Protein AF-A0A0N4SY77-F1 (afdb_monomer_lite)

Organism: Brugia pahangi (NCBI:txid6280)

pLDDT: mean 75.47, std 16.48, range [37.06, 97.25]

Structure (mmCIF, N/CA/C/O backbone):
data_AF-A0A0N4SY77-F1
#
_entry.id   AF-A0A0N4SY77-F1
#
loop_
_atom_site.group_PDB
_atom_site.id
_atom_site.type_symbol
_atom_site.label_atom_id
_atom_site.label_alt_id
_atom_site.label_comp_id
_atom_site.label_asym_id
_atom_site.label_entity_id
_atom_site.label_seq_id
_atom_site.pdbx_PDB_ins_code
_atom_site.Cartn_x
_atom_site.Cartn_y
_atom_site.Cartn_z
_atom_site.occupancy
_atom_site.B_iso_or_equiv
_atom_site.auth_seq_id
_atom_site.auth_comp_id
_atom_site.auth_asym_id
_atom_site.auth_atom_id
_atom_site.pdbx_PDB_model_num
ATOM 1 N N . MET A 1 1 ? -16.294 64.899 56.425 1.00 38.78 1 MET A N 1
ATOM 2 C CA . MET A 1 1 ? -17.124 66.004 55.912 1.00 38.78 1 MET A CA 1
ATOM 3 C C . MET A 1 1 ? -17.267 65.808 54.417 1.00 38.78 1 MET A C 1
ATOM 5 O O . MET A 1 1 ? -16.254 65.612 53.763 1.00 38.78 1 MET A O 1
ATOM 9 N N . THR A 1 2 ? -18.525 65.829 53.977 1.00 50.59 2 THR A N 1
ATOM 10 C CA . THR A 1 2 ? -19.059 65.914 52.608 1.00 50.59 2 THR A CA 1
ATOM 11 C C . THR A 1 2 ? -18.808 64.755 51.650 1.00 50.59 2 THR A C 1
ATOM 13 O O . THR A 1 2 ? -17.746 64.602 51.051 1.00 50.59 2 THR A O 1
ATOM 16 N N . ASP A 1 3 ? -19.899 64.016 51.495 1.00 56.22 3 ASP A N 1
ATOM 17 C CA . ASP A 1 3 ? -20.261 63.085 50.443 1.00 56.22 3 ASP A CA 1
ATOM 18 C C . ASP A 1 3 ? -20.271 63.762 49.062 1.00 56.22 3 ASP A C 1
ATOM 20 O O . ASP A 1 3 ? -20.522 64.963 4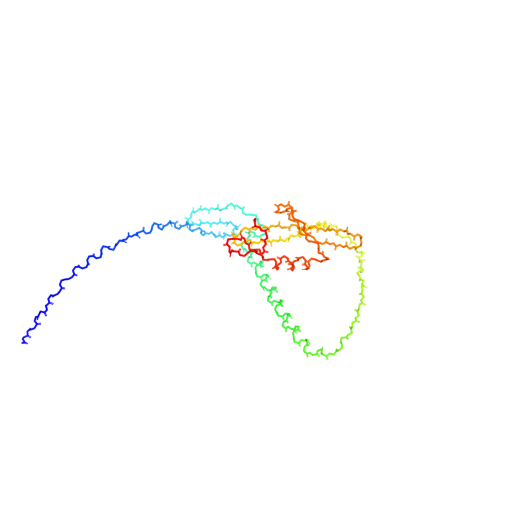8.928 1.00 56.22 3 ASP A O 1
ATOM 24 N N . SER A 1 4 ? -20.041 62.984 48.008 1.00 64.88 4 SER A N 1
ATOM 25 C CA . SER A 1 4 ? -20.414 63.366 46.645 1.00 64.88 4 SER A CA 1
ATOM 26 C C . SER A 1 4 ? -20.999 62.160 45.929 1.00 64.88 4 SER A C 1
ATOM 28 O O . SER A 1 4 ? -20.318 61.197 45.589 1.00 64.88 4 SER A O 1
ATOM 30 N N . SER A 1 5 ? -22.316 62.251 45.800 1.00 55.72 5 SER A N 1
ATOM 31 C CA . SER A 1 5 ? -23.241 61.352 45.132 1.00 55.72 5 SER A CA 1
ATOM 32 C C . SER A 1 5 ? -23.164 61.428 43.604 1.00 55.72 5 SER A C 1
ATOM 34 O O . SER A 1 5 ? -22.740 62.436 43.043 1.00 55.72 5 SER A O 1
ATOM 36 N N . SER A 1 6 ? -23.825 60.440 42.984 1.00 54.62 6 SER A N 1
ATOM 37 C CA . SER A 1 6 ? -24.421 60.450 41.633 1.00 54.62 6 SER A CA 1
ATOM 38 C C . SER A 1 6 ? -23.481 60.017 40.493 1.00 54.62 6 SER A C 1
ATOM 40 O O . SER A 1 6 ? -22.318 60.383 40.479 1.00 54.62 6 SER A O 1
ATOM 42 N N . SER A 1 7 ? -23.892 59.236 39.490 1.00 56.16 7 SER A N 1
ATOM 43 C CA . SER A 1 7 ? -25.245 58.939 39.022 1.00 56.16 7 SER A CA 1
ATOM 44 C C . SER A 1 7 ? -25.345 57.559 38.367 1.00 56.16 7 SER A C 1
ATOM 46 O O . SER A 1 7 ? -24.369 56.999 37.874 1.00 56.16 7 SER A O 1
ATOM 48 N N . ALA A 1 8 ? -26.581 57.072 38.323 1.00 56.81 8 ALA A N 1
ATOM 49 C CA . ALA A 1 8 ? -27.056 55.897 37.616 1.00 56.81 8 ALA A CA 1
ATOM 50 C C . ALA A 1 8 ? -26.661 55.849 36.132 1.00 56.81 8 ALA A C 1
ATOM 52 O O . ALA A 1 8 ? -26.755 56.854 35.427 1.00 56.81 8 ALA A O 1
ATOM 53 N N . VAL A 1 9 ? -26.365 54.641 35.652 1.00 59.16 9 VAL A N 1
ATOM 54 C CA . VAL A 1 9 ? -26.796 54.198 34.323 1.00 59.16 9 VAL A CA 1
ATOM 55 C C . VAL A 1 9 ? -27.166 52.726 34.423 1.00 59.16 9 VAL A C 1
ATOM 57 O O . VAL A 1 9 ? -26.319 51.848 34.562 1.00 59.16 9 VAL A O 1
ATOM 60 N N . ASP A 1 10 ? -28.471 52.516 34.426 1.00 53.56 10 ASP A N 1
ATOM 61 C CA . ASP A 1 10 ? -29.147 51.240 34.303 1.00 53.56 10 ASP A CA 1
ATOM 62 C C . ASP A 1 10 ? -28.992 50.770 32.848 1.00 53.56 10 ASP A C 1
ATOM 64 O O . ASP A 1 10 ? -29.430 51.451 31.916 1.00 53.56 10 ASP A O 1
ATOM 68 N N . LYS A 1 11 ? -28.294 49.654 32.640 1.00 60.06 11 LYS A N 1
ATOM 69 C CA . LYS A 1 11 ? -28.276 48.921 31.372 1.00 60.06 11 LYS A CA 1
ATOM 70 C C . LYS A 1 11 ? -28.412 47.441 31.691 1.00 60.06 11 LYS A C 1
ATOM 72 O O . LYS A 1 11 ? -27.430 46.746 31.939 1.00 60.06 11 LYS A O 1
ATOM 77 N N . LEU A 1 12 ? -29.665 46.995 31.717 1.00 54.62 12 LEU A N 1
ATOM 78 C CA . LEU A 1 12 ? -30.020 45.603 31.490 1.00 54.62 12 LEU A CA 1
ATOM 79 C C . LEU A 1 12 ? -29.601 45.238 30.060 1.00 54.62 12 LEU A C 1
ATOM 81 O O . LEU A 1 12 ? -30.350 45.480 29.117 1.00 54.62 12 LEU A O 1
ATOM 85 N N . ASP A 1 13 ? -28.432 44.628 29.913 1.00 47.31 13 ASP A N 1
ATOM 86 C CA . ASP A 1 13 ? -28.146 43.780 28.761 1.00 47.31 13 ASP A CA 1
ATOM 87 C C . ASP A 1 13 ? -28.512 42.350 29.181 1.00 47.31 13 ASP A C 1
ATOM 89 O O . ASP A 1 13 ? -27.787 41.661 29.900 1.00 47.31 13 ASP A O 1
ATOM 93 N N . THR A 1 14 ? -29.735 41.953 28.824 1.00 57.25 14 THR A N 1
ATOM 94 C CA . THR A 1 14 ? -30.182 40.559 28.900 1.00 57.25 14 THR A CA 1
ATOM 95 C C . THR A 1 14 ? -29.589 39.844 27.697 1.00 57.25 14 THR A C 1
ATOM 97 O O . THR A 1 14 ? -30.229 39.725 26.655 1.00 57.25 14 THR A O 1
ATOM 100 N N . ASP A 1 15 ? -28.345 39.396 27.831 1.00 50.19 15 ASP A N 1
ATOM 101 C CA . ASP A 1 15 ? -27.801 38.392 26.929 1.00 50.19 15 ASP A CA 1
ATOM 102 C C . ASP A 1 15 ? -28.462 37.058 27.292 1.00 50.19 15 ASP A C 1
ATOM 104 O O . ASP A 1 15 ? -27.999 36.317 28.164 1.00 50.19 15 ASP A O 1
ATOM 108 N N . GLU A 1 16 ? -29.586 36.758 26.631 1.00 54.91 16 GLU A N 1
ATOM 109 C CA . GLU A 1 16 ? -30.071 35.389 26.473 1.00 54.91 16 GLU A CA 1
ATOM 110 C C . GLU A 1 16 ? -28.998 34.616 25.703 1.00 54.91 16 GLU A C 1
ATOM 112 O O . GLU A 1 16 ? -28.996 34.509 24.476 1.00 54.91 16 GLU A O 1
ATOM 117 N N . ASN A 1 17 ? -28.015 34.135 26.460 1.00 55.97 17 ASN A N 1
ATOM 118 C CA . ASN A 1 17 ? -26.956 33.278 25.984 1.00 55.97 17 ASN A CA 1
ATOM 119 C C . ASN A 1 17 ? -27.607 31.955 25.590 1.00 55.97 17 ASN A C 1
ATOM 121 O O . ASN A 1 17 ? -27.841 31.077 26.420 1.00 55.97 17 ASN A O 1
ATOM 125 N N . ASN A 1 18 ? -27.964 31.886 24.311 1.00 53.56 18 ASN A N 1
ATOM 126 C CA . ASN A 1 18 ? -28.464 30.729 23.604 1.00 53.56 18 ASN A CA 1
ATOM 127 C C . ASN A 1 18 ? -27.428 29.607 23.741 1.00 53.56 18 ASN A C 1
ATOM 129 O O . ASN A 1 18 ? -26.518 29.460 22.920 1.00 53.56 18 ASN A O 1
ATOM 133 N N . SER A 1 19 ? -27.542 28.847 24.829 1.00 57.41 19 SER A N 1
ATOM 134 C CA . SER A 1 19 ? -26.846 27.595 25.057 1.00 57.41 19 SER A CA 1
ATOM 135 C C . SER A 1 19 ? -27.394 26.589 24.054 1.00 57.41 19 SER A C 1
ATOM 137 O O . SER A 1 19 ? -28.199 25.722 24.387 1.00 57.41 19 SER A O 1
ATOM 139 N N . ASN A 1 20 ? -26.947 26.725 22.805 1.00 58.16 20 ASN A N 1
ATOM 140 C CA . ASN A 1 20 ? -26.839 25.618 21.879 1.00 58.16 20 ASN A CA 1
ATOM 141 C C . ASN A 1 20 ? -25.885 24.621 22.543 1.00 58.16 20 ASN A C 1
ATOM 143 O O . ASN A 1 20 ? -24.678 24.628 22.283 1.00 58.16 20 ASN A O 1
ATOM 147 N N . GLU A 1 21 ? -26.430 23.807 23.453 1.00 60.53 21 GLU A N 1
ATOM 148 C CA . GLU A 1 21 ? -25.888 22.505 23.797 1.00 60.53 21 GLU A CA 1
ATOM 149 C C . GLU A 1 21 ? -25.724 21.785 22.468 1.00 60.53 21 GLU A C 1
ATOM 151 O O . GLU A 1 21 ? -26.653 21.217 21.901 1.00 60.53 21 GLU A O 1
ATOM 156 N N . SER A 1 22 ? -24.526 21.926 21.908 1.00 58.97 22 SER A N 1
ATOM 157 C CA . SER A 1 22 ? -24.081 21.102 20.810 1.00 58.97 22 SER A CA 1
ATOM 158 C C . SER A 1 22 ? -24.303 19.689 21.304 1.00 58.97 22 SER A C 1
ATOM 160 O O . SER A 1 22 ? -23.692 19.310 22.305 1.00 58.97 22 SER A O 1
ATOM 162 N N . GLU A 1 23 ? -25.225 18.969 20.663 1.00 63.34 23 GLU A N 1
ATOM 163 C CA . GLU A 1 23 ? -25.457 17.541 20.838 1.00 63.34 23 GLU A CA 1
ATOM 164 C C . GLU A 1 23 ? -24.137 16.828 20.532 1.00 63.34 23 GLU A C 1
ATOM 166 O O . GLU A 1 23 ? -23.877 16.328 19.436 1.00 63.34 23 GLU A O 1
ATOM 171 N N . SER A 1 24 ? -23.227 16.884 21.500 1.00 67.19 24 SER A N 1
ATOM 172 C CA . SER A 1 24 ? -21.921 16.279 21.448 1.00 67.19 24 SER A CA 1
ATOM 173 C C . SER A 1 24 ? -22.213 14.803 21.495 1.00 67.19 24 SER A C 1
ATOM 175 O O . SER A 1 24 ? -22.494 14.250 22.559 1.00 67.19 24 SER A O 1
ATOM 177 N N . SER A 1 25 ? -22.204 14.189 20.313 1.00 75.56 25 SER A N 1
ATOM 178 C CA . SER A 1 25 ? -22.345 12.750 20.163 1.00 75.56 25 SER A CA 1
ATOM 179 C C . SER A 1 25 ? -21.458 12.088 21.217 1.00 75.56 25 SER A C 1
ATOM 181 O O . SER A 1 25 ? -20.272 12.432 21.295 1.00 75.56 25 SER A O 1
ATOM 183 N N . PRO A 1 26 ? -22.019 11.225 22.082 1.00 81.19 26 PRO A N 1
ATOM 184 C CA . PRO A 1 26 ? -21.266 10.661 23.184 1.00 81.19 26 PRO A CA 1
ATOM 185 C C . PRO A 1 26 ? -20.039 9.965 22.607 1.00 81.19 26 PRO A C 1
ATOM 187 O O . PRO A 1 26 ? -20.156 9.104 21.731 1.00 81.19 26 PRO A O 1
ATOM 190 N N . SER A 1 27 ? -18.856 10.382 23.063 1.00 73.75 27 SER A N 1
ATOM 191 C CA . SER A 1 27 ? -17.603 9.755 22.660 1.00 73.75 27 SER A CA 1
ATOM 192 C C . SER A 1 27 ? -17.723 8.247 22.871 1.00 73.75 27 SER A C 1
ATOM 194 O O . SER A 1 27 ? -18.237 7.823 23.914 1.00 73.75 27 SER A O 1
ATOM 196 N N . PRO A 1 28 ? -17.271 7.424 21.909 1.00 79.50 28 PRO A N 1
ATOM 197 C CA . PRO A 1 28 ? -17.358 5.985 22.058 1.00 79.50 28 PRO A CA 1
ATOM 198 C C . PRO A 1 28 ? -16.653 5.568 23.356 1.00 79.50 28 PRO A C 1
ATOM 200 O O . PRO A 1 28 ? -15.622 6.152 23.713 1.00 79.50 28 PRO A O 1
ATOM 203 N N . PRO A 1 29 ? -17.195 4.576 24.079 1.00 76.62 29 PRO A N 1
ATOM 204 C CA . PRO A 1 29 ? -16.604 4.121 25.325 1.00 76.62 29 PRO A CA 1
ATOM 205 C C . PRO A 1 29 ? -15.143 3.714 25.106 1.00 76.62 29 PRO A C 1
ATOM 207 O O . PRO A 1 29 ? -14.808 2.954 24.196 1.00 76.62 29 PRO A O 1
ATOM 210 N N . SER A 1 30 ? -14.263 4.251 25.949 1.00 78.38 30 SER A N 1
ATOM 211 C CA . SER A 1 30 ? -12.844 3.913 25.926 1.00 78.38 30 SER A CA 1
ATOM 212 C C . SER A 1 30 ? -12.632 2.602 26.675 1.00 78.38 30 SER A C 1
ATOM 214 O O . SER A 1 30 ? -12.827 2.527 27.889 1.00 78.38 30 SER A O 1
ATOM 216 N N . TYR A 1 31 ? -12.234 1.556 25.953 1.00 82.88 31 TYR A N 1
ATOM 217 C CA . TYR A 1 31 ? -11.905 0.263 26.543 1.00 82.88 31 TYR A CA 1
ATOM 218 C C . TYR A 1 31 ? -10.389 0.092 26.615 1.00 82.88 31 TYR A C 1
ATOM 220 O O . TYR A 1 31 ? -9.728 -0.154 25.606 1.00 82.88 31 TYR A O 1
ATOM 228 N N . ALA A 1 32 ? -9.834 0.189 27.822 1.00 88.38 32 ALA A N 1
ATOM 229 C CA . ALA A 1 32 ? -8.460 -0.219 28.089 1.00 88.38 32 ALA A CA 1
ATOM 230 C C . ALA A 1 32 ? -8.415 -1.721 28.404 1.00 88.38 32 ALA A C 1
ATOM 232 O O . ALA A 1 32 ? -9.238 -2.232 29.165 1.00 88.38 32 ALA A O 1
ATOM 233 N N . VAL A 1 33 ? -7.452 -2.429 27.817 1.00 90.62 33 VAL A N 1
ATOM 234 C CA . VAL A 1 33 ? -7.268 -3.873 28.001 1.00 90.62 33 VAL A CA 1
ATOM 235 C C . VAL A 1 33 ? -5.807 -4.143 28.338 1.00 90.62 33 VAL A C 1
ATOM 237 O O . VAL A 1 33 ? -4.909 -3.545 27.741 1.00 90.62 33 VAL A O 1
ATOM 240 N N . PHE A 1 34 ? -5.567 -5.042 29.288 1.00 91.56 34 PHE A N 1
ATOM 241 C CA . PHE A 1 34 ? -4.236 -5.387 29.786 1.00 91.56 34 PHE A CA 1
ATOM 242 C C . PHE A 1 34 ? -3.978 -6.882 29.628 1.00 91.56 34 PHE A C 1
ATOM 244 O O . PHE A 1 34 ? -4.917 -7.668 29.590 1.00 91.56 34 PHE A O 1
ATOM 251 N N . GLU A 1 35 ? -2.711 -7.275 29.517 1.00 90.62 35 GLU A N 1
ATOM 252 C CA . GLU A 1 35 ? -2.325 -8.688 29.494 1.00 90.62 35 GLU A CA 1
ATOM 253 C C . GLU A 1 35 ? -2.004 -9.148 30.919 1.00 90.62 35 GLU A C 1
ATOM 255 O O . GLU A 1 35 ? -1.197 -8.506 31.594 1.00 90.62 35 GLU A O 1
ATOM 260 N N . ASP A 1 36 ? -2.659 -10.215 31.376 1.00 91.19 36 ASP A N 1
ATOM 261 C CA . ASP A 1 36 ? -2.387 -10.845 32.672 1.00 91.19 36 ASP A CA 1
ATOM 262 C C . ASP A 1 36 ? -1.118 -11.728 32.631 1.00 91.19 36 ASP A C 1
ATOM 264 O O . ASP A 1 36 ? -0.462 -11.877 31.596 1.00 91.19 36 ASP A O 1
ATOM 268 N N . GLU A 1 37 ? -0.762 -12.345 33.763 1.00 89.25 37 GLU A N 1
ATOM 269 C CA . GLU A 1 37 ? 0.403 -13.244 33.869 1.00 89.25 37 GLU A CA 1
ATOM 270 C C . GLU A 1 37 ? 0.291 -14.502 32.989 1.00 89.25 37 GLU A C 1
ATOM 272 O O . GLU A 1 37 ? 1.293 -15.155 32.687 1.00 89.25 37 GLU A O 1
ATOM 277 N N . HIS A 1 38 ? -0.921 -14.840 32.551 1.00 86.50 38 HIS A N 1
ATOM 278 C CA . HIS A 1 38 ? -1.222 -15.996 31.715 1.00 86.50 38 HIS A CA 1
ATOM 279 C C . HIS A 1 38 ? -1.283 -15.653 30.215 1.00 86.50 38 HIS A C 1
ATOM 281 O O . HIS A 1 38 ? -1.417 -16.560 29.388 1.00 86.50 38 HIS A O 1
ATOM 287 N N . GLY A 1 39 ? -1.146 -14.374 29.844 1.00 85.31 39 GLY A N 1
ATOM 288 C CA . GLY A 1 39 ? -1.203 -13.894 28.461 1.00 85.31 39 GLY A CA 1
ATOM 289 C C . GLY A 1 39 ? -2.610 -13.525 27.963 1.00 85.31 39 GLY A C 1
ATOM 290 O O . GLY A 1 39 ? -2.786 -13.202 26.777 1.00 85.31 39 GLY A O 1
ATOM 291 N N . ASN A 1 40 ? -3.619 -13.556 28.835 1.00 88.75 40 ASN A N 1
ATOM 292 C CA . ASN A 1 40 ? -4.998 -13.212 28.501 1.00 88.75 40 ASN A CA 1
ATOM 293 C C . ASN A 1 40 ? -5.197 -11.701 28.504 1.00 88.75 40 ASN A C 1
ATOM 295 O O . ASN A 1 40 ? -4.625 -10.985 29.318 1.00 88.75 40 ASN A O 1
ATOM 299 N N . LEU A 1 41 ? -6.052 -11.223 27.603 1.00 90.38 41 LEU A N 1
ATOM 300 C CA . LEU A 1 41 ? -6.463 -9.826 27.564 1.00 90.38 41 LEU A CA 1
ATOM 301 C C . LEU A 1 41 ? -7.654 -9.617 28.497 1.00 90.38 41 LEU A C 1
ATOM 303 O O . LEU A 1 41 ? -8.745 -10.122 28.239 1.00 90.38 41 LEU A O 1
ATOM 307 N N . VAL A 1 42 ? -7.446 -8.862 29.568 1.00 94.00 42 VAL A N 1
ATOM 308 C CA . VAL A 1 42 ? -8.443 -8.610 30.607 1.00 94.00 42 VAL A CA 1
ATOM 309 C C . VAL A 1 42 ? -8.772 -7.124 30.695 1.00 94.00 42 VAL A C 1
ATOM 311 O O . VAL A 1 42 ? -7.898 -6.263 30.572 1.00 94.00 42 VAL A O 1
ATOM 314 N N . ASN A 1 43 ? -10.049 -6.817 30.917 1.00 92.75 43 ASN A N 1
ATOM 315 C CA . ASN A 1 43 ? -10.501 -5.497 31.342 1.00 92.75 43 ASN A CA 1
ATOM 316 C C . ASN A 1 43 ? -11.089 -5.615 32.761 1.00 92.75 43 ASN A C 1
ATOM 318 O O . ASN A 1 43 ? -12.249 -6.018 32.895 1.00 92.75 43 ASN A O 1
ATOM 322 N N . PRO A 1 44 ? -10.320 -5.266 33.814 1.00 91.88 44 PRO A N 1
ATOM 323 C CA . PRO A 1 44 ? -10.766 -5.396 35.202 1.00 91.88 44 PRO A CA 1
ATOM 324 C C . PRO A 1 44 ? -12.017 -4.573 35.524 1.00 91.88 44 PRO A C 1
ATOM 326 O O . PRO A 1 44 ? -12.830 -5.001 36.334 1.00 91.88 44 PRO A O 1
ATOM 329 N N . ALA A 1 45 ? -12.202 -3.423 34.866 1.00 91.31 45 ALA A N 1
ATOM 330 C CA . ALA A 1 45 ? -13.337 -2.537 35.119 1.00 91.31 45 ALA A CA 1
ATOM 331 C C . ALA A 1 45 ? -14.672 -3.145 34.664 1.00 91.31 45 ALA A C 1
ATOM 333 O O . ALA A 1 45 ? -15.715 -2.836 35.228 1.00 91.31 45 ALA A O 1
ATOM 334 N N . LEU A 1 46 ? -14.633 -4.013 33.650 1.00 90.06 46 LEU A N 1
ATOM 335 C CA . LEU A 1 46 ? -15.816 -4.677 33.101 1.00 90.06 46 LEU A CA 1
ATOM 336 C C . LEU A 1 46 ? -15.899 -6.154 33.489 1.00 90.06 46 LEU A C 1
ATOM 338 O O . LEU A 1 46 ? -16.860 -6.821 33.120 1.00 90.06 46 LEU A O 1
ATOM 342 N N . ASN A 1 47 ? -14.890 -6.673 34.197 1.00 91.31 47 ASN A N 1
ATOM 343 C CA . ASN A 1 47 ? -14.724 -8.098 34.476 1.00 91.31 47 ASN A CA 1
ATOM 344 C C . ASN A 1 47 ? -14.835 -8.968 33.202 1.00 91.31 47 ASN A C 1
ATOM 346 O O . ASN A 1 47 ? -15.393 -10.064 33.214 1.00 91.31 47 ASN A O 1
ATOM 350 N N . VAL A 1 48 ? -14.330 -8.446 32.077 1.00 92.56 48 VAL A N 1
ATOM 351 C CA . VAL A 1 48 ? -14.358 -9.121 30.773 1.00 92.56 48 VAL A CA 1
ATOM 352 C C . VAL A 1 48 ? -12.984 -9.701 30.475 1.00 92.56 48 VAL A C 1
ATOM 354 O O . VAL A 1 48 ? -11.969 -8.999 30.533 1.00 92.56 48 VAL A O 1
ATOM 357 N N . ILE A 1 49 ? -12.976 -10.975 30.092 1.00 91.50 49 ILE A N 1
ATOM 358 C CA . ILE A 1 49 ? -11.809 -11.682 29.574 1.00 91.50 49 ILE A CA 1
ATOM 359 C C . ILE A 1 49 ? -12.032 -11.883 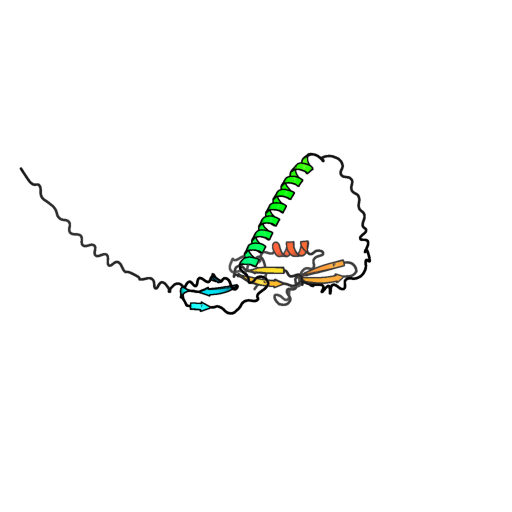28.078 1.00 91.50 49 ILE A C 1
ATOM 361 O O . ILE A 1 49 ? -13.009 -12.501 27.657 1.00 91.50 49 ILE A O 1
ATOM 365 N N . TRP A 1 50 ? -11.137 -11.335 27.267 1.00 87.50 50 TRP A N 1
ATOM 366 C CA . TRP A 1 50 ? -11.167 -11.525 25.823 1.00 87.50 50 TRP A CA 1
ATOM 367 C C . TRP A 1 50 ? -10.724 -12.948 25.460 1.00 87.50 50 TRP A C 1
ATOM 369 O O . TRP A 1 50 ? -9.937 -13.554 26.193 1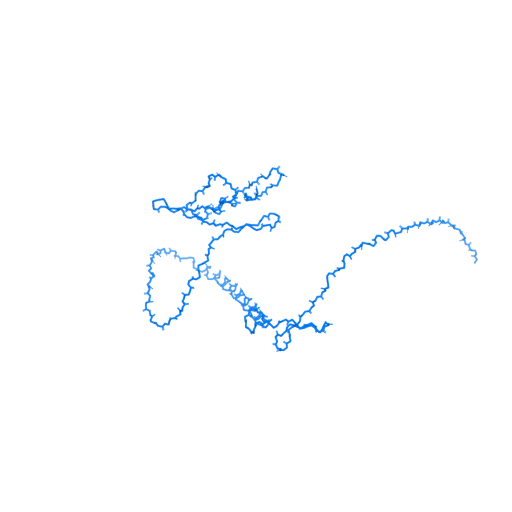.00 87.50 50 TRP A O 1
ATOM 379 N N . PRO A 1 51 ? -11.205 -13.495 24.328 1.00 86.56 51 PRO A N 1
ATOM 380 C CA . PRO A 1 51 ? -10.913 -14.863 23.924 1.00 86.56 51 PRO A CA 1
ATOM 381 C C . PRO A 1 51 ? -9.413 -15.164 23.883 1.00 86.56 51 PRO A C 1
ATOM 383 O O . PRO A 1 51 ? -8.584 -14.307 23.558 1.00 86.56 51 PRO A O 1
ATOM 386 N N . MET A 1 52 ? -9.079 -16.419 24.195 1.00 79.81 52 MET A N 1
ATOM 387 C CA . MET A 1 52 ? -7.700 -16.897 24.222 1.00 79.81 52 MET A CA 1
ATOM 388 C C . MET A 1 52 ? -7.005 -16.639 22.884 1.00 79.81 52 MET A C 1
ATOM 390 O O . MET A 1 52 ? -7.426 -17.116 21.829 1.00 79.81 52 MET A O 1
ATOM 394 N N . ARG A 1 53 ? -5.888 -15.914 22.950 1.00 81.06 53 ARG A N 1
ATOM 395 C CA . ARG A 1 53 ? -4.998 -15.707 21.808 1.00 81.06 53 ARG A CA 1
ATOM 396 C C . ARG A 1 53 ? -4.099 -16.935 21.612 1.00 81.06 53 ARG A C 1
ATOM 398 O O . ARG A 1 53 ? -3.818 -17.659 22.572 1.00 81.06 53 ARG A O 1
ATOM 405 N N . PRO A 1 54 ? -3.587 -17.169 20.394 1.00 82.12 54 PRO A N 1
ATOM 406 C CA . PRO A 1 54 ? -2.534 -18.154 20.178 1.00 82.12 54 PRO A CA 1
ATOM 407 C C . PRO A 1 54 ? -1.324 -17.882 21.084 1.00 82.12 54 PRO A C 1
ATOM 409 O O . PRO A 1 54 ? -0.852 -16.751 21.175 1.00 82.12 54 PRO A O 1
ATOM 412 N N . ARG A 1 55 ? -0.781 -18.931 21.718 1.00 71.38 55 ARG A N 1
ATOM 413 C CA . ARG A 1 55 ? 0.354 -18.825 22.660 1.00 71.38 55 ARG A CA 1
ATOM 414 C C . ARG A 1 55 ? 1.688 -18.418 22.019 1.00 71.38 55 ARG A C 1
ATOM 416 O O . ARG A 1 55 ? 2.665 -18.221 22.734 1.00 71.38 55 ARG A O 1
ATOM 423 N N . ARG A 1 56 ? 1.771 -18.375 20.689 1.00 72.44 56 ARG A N 1
ATOM 424 C CA . ARG A 1 56 ? 3.001 -18.085 19.938 1.00 72.44 56 ARG A CA 1
ATOM 425 C C . ARG A 1 56 ? 2.722 -17.099 18.809 1.00 72.44 56 ARG A C 1
ATOM 427 O O . ARG A 1 56 ? 1.656 -17.154 18.195 1.00 72.44 56 ARG A O 1
ATOM 434 N N . GLY A 1 57 ? 3.710 -16.262 18.498 1.00 72.62 57 GLY A N 1
ATOM 435 C CA . GLY A 1 57 ? 3.703 -15.367 17.349 1.00 72.62 57 GLY A CA 1
ATOM 436 C C . GLY A 1 57 ? 3.355 -13.928 17.718 1.00 72.62 57 GLY A C 1
ATOM 437 O O . GLY A 1 57 ? 3.481 -13.482 18.854 1.00 72.62 57 GLY A O 1
ATOM 438 N N . ARG A 1 58 ? 2.860 -13.168 16.739 1.00 71.75 58 ARG A N 1
ATOM 439 C CA . ARG A 1 58 ? 2.713 -11.700 16.831 1.00 71.75 58 ARG A CA 1
ATOM 440 C C . ARG A 1 58 ? 1.702 -11.193 17.874 1.00 71.75 58 ARG A C 1
ATOM 442 O O . ARG A 1 58 ? 1.510 -9.987 17.980 1.00 71.75 58 ARG A O 1
ATOM 449 N N . TYR A 1 59 ? 1.038 -12.086 18.604 1.00 74.19 59 TYR A N 1
ATOM 450 C CA . TYR A 1 59 ? -0.107 -11.770 19.456 1.00 74.19 59 TYR A CA 1
ATOM 451 C C . TYR A 1 59 ? 0.225 -11.633 20.948 1.00 74.19 59 TYR A C 1
ATOM 453 O O . TYR A 1 59 ? -0.633 -11.152 21.682 1.00 74.19 59 TYR A O 1
ATOM 461 N N . SER A 1 60 ? 1.432 -11.998 21.403 1.00 80.56 60 SER A N 1
ATOM 462 C CA . SER A 1 60 ? 1.878 -11.703 22.776 1.00 80.56 60 SER A CA 1
ATOM 463 C C . SER A 1 60 ? 2.502 -10.309 22.857 1.00 80.56 60 SER A C 1
ATOM 465 O O . SER A 1 60 ? 3.374 -9.968 22.050 1.00 80.56 60 SER A O 1
ATOM 467 N N . LEU A 1 61 ? 2.127 -9.509 23.865 1.00 81.44 61 LEU A N 1
ATOM 468 C CA . LEU A 1 61 ? 2.737 -8.190 24.075 1.00 81.44 61 LEU A CA 1
ATOM 469 C C . LEU A 1 61 ? 4.238 -8.281 24.362 1.00 81.44 61 LEU A C 1
ATOM 471 O O . LEU A 1 61 ? 4.990 -7.386 23.969 1.00 81.44 61 LEU A O 1
ATOM 475 N N . LYS A 1 62 ? 4.691 -9.348 25.028 1.00 82.94 62 LYS A N 1
ATOM 476 C CA . LYS A 1 62 ? 6.114 -9.564 25.312 1.00 82.94 62 LYS A CA 1
ATOM 477 C C . LYS A 1 62 ? 6.902 -9.778 24.021 1.00 82.94 62 LYS A C 1
ATOM 479 O O . LYS A 1 62 ? 7.892 -9.084 23.795 1.00 82.94 62 LYS A O 1
ATOM 484 N N . GLU A 1 63 ? 6.425 -10.681 23.166 1.00 84.75 63 GLU A N 1
ATOM 485 C CA . GLU A 1 63 ? 7.049 -10.986 21.873 1.00 84.75 63 GLU A CA 1
ATOM 486 C C . GLU A 1 63 ? 7.044 -9.752 20.958 1.00 84.75 63 GLU A C 1
ATOM 488 O O . GLU A 1 63 ? 8.065 -9.415 20.358 1.00 84.75 63 GLU A O 1
ATOM 493 N N . TYR A 1 64 ? 5.941 -8.996 20.940 1.00 84.81 64 TYR A N 1
ATOM 494 C CA . TYR A 1 64 ? 5.849 -7.731 20.211 1.00 84.81 64 TYR A CA 1
ATOM 495 C C . TYR A 1 64 ? 6.868 -6.687 20.696 1.00 84.81 64 TYR A C 1
ATOM 497 O O . TYR A 1 64 ? 7.560 -6.069 19.881 1.00 84.81 64 TYR A O 1
ATOM 505 N N . ARG A 1 65 ? 7.005 -6.490 22.018 1.00 87.19 65 ARG A N 1
ATOM 506 C CA . ARG A 1 65 ? 8.003 -5.568 22.592 1.00 87.19 65 ARG A CA 1
ATOM 507 C C . ARG A 1 65 ? 9.421 -5.985 22.218 1.00 87.19 65 ARG A C 1
ATOM 509 O O . ARG A 1 65 ? 10.213 -5.135 21.812 1.00 87.19 65 ARG A O 1
ATOM 516 N N . GLU A 1 66 ? 9.732 -7.273 22.317 1.00 90.94 66 GLU A N 1
ATOM 517 C CA . GLU A 1 66 ? 11.045 -7.804 21.958 1.00 90.94 66 GLU A CA 1
ATOM 518 C C . GLU A 1 66 ? 11.340 -7.607 20.466 1.00 90.94 66 GLU A C 1
ATOM 520 O O . GLU A 1 66 ? 12.407 -7.115 20.094 1.00 90.94 66 GLU A O 1
ATOM 525 N N . GLN A 1 67 ? 10.376 -7.911 19.599 1.00 87.44 67 GLN A N 1
ATOM 526 C CA . GLN A 1 67 ? 10.507 -7.706 18.163 1.00 87.44 67 GLN A CA 1
ATOM 527 C C . GLN A 1 67 ? 10.732 -6.226 17.824 1.00 87.44 67 GLN A C 1
ATOM 529 O O . GLN A 1 67 ? 11.632 -5.900 17.045 1.00 87.44 67 GLN A O 1
ATOM 534 N N . LYS A 1 68 ? 9.975 -5.318 18.451 1.00 88.81 68 LYS A N 1
ATOM 535 C CA . LYS A 1 68 ? 10.145 -3.870 18.281 1.00 88.81 68 LYS A CA 1
ATOM 536 C C . LYS A 1 68 ? 11.542 -3.411 18.714 1.00 88.81 68 LYS A C 1
ATOM 538 O O . LYS A 1 68 ? 12.181 -2.649 17.989 1.00 88.81 68 LYS A O 1
ATOM 543 N N . GLN A 1 69 ? 12.056 -3.927 19.833 1.00 93.69 69 GLN A N 1
ATOM 544 C CA . GLN A 1 69 ? 13.426 -3.651 20.277 1.00 93.69 69 GLN A CA 1
ATOM 545 C C . GLN A 1 69 ? 14.477 -4.167 19.285 1.00 93.69 69 GLN A C 1
ATOM 547 O O . GLN A 1 69 ? 15.449 -3.466 19.009 1.00 93.69 69 GLN A O 1
ATOM 552 N N . ARG A 1 70 ? 14.295 -5.368 18.719 1.00 90.56 70 ARG A N 1
ATOM 553 C CA . ARG A 1 70 ? 15.213 -5.927 17.708 1.00 90.56 70 ARG A CA 1
ATOM 554 C C . ARG A 1 70 ? 15.284 -5.040 16.465 1.00 90.56 70 ARG A C 1
ATOM 556 O O . ARG A 1 70 ? 16.382 -4.740 16.000 1.00 90.56 70 ARG A O 1
ATOM 563 N N . PHE A 1 71 ? 14.140 -4.572 15.965 1.00 87.88 71 PHE A N 1
ATOM 564 C CA . PHE A 1 71 ? 14.103 -3.653 14.824 1.00 87.88 71 PHE A CA 1
ATOM 565 C C . PHE A 1 71 ? 14.789 -2.320 15.124 1.00 87.88 71 PHE A C 1
ATOM 567 O O . PHE A 1 71 ? 15.554 -1.828 14.292 1.00 87.88 71 PHE A O 1
ATOM 574 N N . GLN A 1 72 ? 14.576 -1.765 16.318 1.00 90.81 72 GLN A N 1
ATOM 575 C CA . GLN A 1 72 ? 15.230 -0.528 16.733 1.00 90.81 72 GLN A CA 1
ATOM 576 C C . GLN A 1 72 ? 16.757 -0.689 16.778 1.00 90.81 72 GLN A C 1
ATOM 578 O O . GLN A 1 72 ? 17.464 0.062 16.105 1.00 90.81 72 GLN A O 1
ATOM 583 N N . LYS A 1 73 ? 17.259 -1.734 17.450 1.00 92.50 73 LYS A N 1
ATOM 584 C CA . LYS A 1 73 ? 18.698 -2.049 17.516 1.00 92.50 73 LYS A CA 1
ATOM 585 C C . LYS A 1 73 ? 19.317 -2.229 16.130 1.00 92.50 73 LYS A C 1
ATOM 587 O O . LYS A 1 73 ? 20.373 -1.672 15.844 1.00 92.50 73 LYS A O 1
ATOM 592 N N . HIS A 1 74 ? 18.644 -2.965 15.247 1.00 89.81 74 HIS A N 1
ATOM 593 C CA . HIS A 1 74 ? 19.126 -3.184 13.885 1.00 89.81 74 HIS A CA 1
ATOM 594 C C . HIS A 1 74 ? 19.196 -1.874 13.085 1.00 89.81 74 HIS A C 1
ATOM 596 O O . HIS A 1 74 ? 20.175 -1.623 12.381 1.00 89.81 74 HIS A O 1
ATOM 602 N N . SER A 1 75 ? 18.194 -1.000 13.226 1.00 88.06 75 SER A N 1
ATOM 603 C CA . SER A 1 75 ? 18.198 0.311 12.569 1.00 88.06 75 SER A CA 1
ATOM 604 C C . SER A 1 75 ? 19.342 1.208 13.062 1.00 88.06 75 SER A C 1
ATOM 606 O O . SER A 1 75 ? 20.008 1.860 12.256 1.00 88.06 75 SER A O 1
ATOM 608 N N . GLU A 1 76 ? 19.633 1.198 14.365 1.00 89.31 76 GLU A N 1
ATOM 609 C CA . GLU A 1 76 ? 20.738 1.953 14.963 1.00 89.31 76 GLU A CA 1
ATOM 610 C C . GLU A 1 76 ? 22.094 1.434 14.479 1.00 89.31 76 GLU A C 1
ATOM 612 O O . GLU A 1 76 ? 22.942 2.225 14.057 1.00 89.31 76 GLU A O 1
ATOM 617 N N . GLN A 1 77 ? 22.269 0.111 14.435 1.00 88.00 77 GLN A N 1
ATOM 618 C CA . GLN A 1 77 ? 23.478 -0.522 13.912 1.00 88.00 77 GLN A CA 1
ATOM 619 C C . GLN A 1 77 ? 23.721 -0.155 12.439 1.00 88.00 77 GLN A C 1
ATOM 621 O O . GLN A 1 77 ? 24.835 0.216 12.065 1.00 88.00 77 GLN A O 1
ATOM 626 N N . GLN A 1 78 ? 22.680 -0.156 11.598 1.00 82.94 78 GLN A N 1
ATOM 627 C CA . GLN A 1 78 ? 22.807 0.286 10.205 1.00 82.94 78 GLN A CA 1
ATOM 628 C C . GLN A 1 78 ? 23.241 1.755 10.084 1.00 82.94 78 GLN A C 1
ATOM 630 O O . GLN A 1 78 ? 24.034 2.093 9.200 1.00 82.94 78 GLN A O 1
ATOM 635 N N . ARG A 1 79 ? 22.754 2.643 10.963 1.00 83.00 79 ARG A N 1
ATOM 636 C CA . ARG A 1 79 ? 23.176 4.057 10.978 1.00 83.00 79 ARG A CA 1
ATOM 637 C C . ARG A 1 79 ? 24.644 4.204 11.377 1.00 83.00 79 ARG A C 1
ATOM 639 O O . ARG A 1 79 ? 25.343 5.030 10.789 1.00 83.00 79 ARG A O 1
ATOM 646 N N . GLN A 1 80 ? 25.123 3.401 12.326 1.00 81.19 80 GLN A N 1
ATOM 647 C CA . GLN A 1 80 ? 26.532 3.393 12.728 1.00 81.19 80 GLN A CA 1
ATOM 648 C C . GLN A 1 80 ? 27.442 2.895 11.596 1.00 81.19 80 GLN A C 1
ATOM 650 O O . GLN A 1 80 ? 28.427 3.564 11.276 1.00 81.19 80 GLN A O 1
ATOM 655 N N . ASN A 1 81 ? 27.065 1.808 10.916 1.00 77.75 81 ASN A N 1
ATOM 656 C CA . ASN A 1 81 ? 27.838 1.254 9.799 1.00 77.75 81 ASN A CA 1
ATOM 657 C C . ASN A 1 81 ? 27.981 2.257 8.639 1.00 77.75 81 ASN A C 1
ATOM 659 O O . ASN A 1 81 ? 29.082 2.462 8.134 1.00 77.75 81 ASN A O 1
ATOM 663 N N . LYS A 1 82 ? 26.905 2.975 8.278 1.00 75.06 82 LYS A N 1
ATOM 664 C CA . LYS A 1 82 ? 26.959 4.043 7.257 1.00 75.06 82 LYS A CA 1
ATOM 665 C C . LYS A 1 82 ? 27.901 5.189 7.640 1.00 75.06 82 LYS A C 1
ATOM 667 O O . LYS A 1 82 ? 28.549 5.776 6.776 1.00 75.06 82 LYS A O 1
ATOM 672 N N . LYS A 1 83 ? 27.981 5.525 8.931 1.00 70.31 83 LYS A N 1
ATOM 673 C CA . LYS A 1 83 ? 28.871 6.585 9.430 1.00 70.31 83 LYS A CA 1
ATOM 674 C C . LYS A 1 83 ? 30.343 6.170 9.368 1.00 70.31 83 LYS A C 1
ATOM 676 O O . LYS A 1 83 ? 31.198 7.027 9.150 1.00 70.31 83 LYS A O 1
ATOM 681 N N . TYR A 1 84 ? 30.632 4.883 9.557 1.00 58.62 84 TYR A N 1
ATOM 682 C CA . TYR A 1 84 ? 31.985 4.343 9.436 1.00 58.62 84 TYR A CA 1
ATOM 683 C C . TYR A 1 84 ? 32.457 4.319 7.974 1.00 58.62 84 TYR A C 1
ATOM 685 O O . TYR A 1 84 ? 33.555 4.784 7.678 1.00 58.62 84 TYR A O 1
ATOM 693 N N . ASP A 1 85 ? 31.586 3.909 7.050 1.00 59.59 85 ASP A N 1
ATOM 694 C CA . ASP A 1 85 ? 31.894 3.835 5.614 1.00 59.59 85 ASP A CA 1
ATOM 695 C C . ASP A 1 85 ? 32.172 5.222 4.983 1.00 59.59 85 ASP A C 1
ATOM 697 O O . ASP A 1 85 ? 33.025 5.404 4.114 1.00 59.59 85 ASP A O 1
ATOM 701 N N . PHE A 1 86 ? 31.537 6.277 5.504 1.00 57.84 86 PHE A N 1
ATOM 702 C CA . PHE A 1 86 ? 31.831 7.651 5.078 1.00 57.84 86 PHE A CA 1
ATOM 703 C C . PHE A 1 86 ? 33.218 8.158 5.514 1.00 57.84 86 PHE A C 1
ATOM 705 O O . PHE A 1 86 ? 33.735 9.110 4.922 1.00 57.84 86 PHE A O 1
ATOM 712 N N . LYS A 1 87 ? 33.827 7.560 6.549 1.00 58.50 87 LYS A N 1
ATOM 713 C CA . LYS A 1 87 ? 35.168 7.937 7.026 1.00 58.50 87 LYS A CA 1
ATOM 714 C C . LYS A 1 87 ? 36.281 7.199 6.281 1.00 58.50 87 LYS A C 1
ATOM 716 O O . LYS A 1 87 ? 37.297 7.826 5.993 1.00 58.50 87 LYS A O 1
ATOM 721 N N . SER A 1 88 ? 36.084 5.935 5.907 1.00 54.72 88 SER A N 1
ATOM 722 C CA . SER A 1 88 ? 37.059 5.163 5.117 1.00 54.72 88 SER A CA 1
ATOM 723 C C . SER A 1 88 ? 37.179 5.680 3.677 1.00 54.72 88 SER A C 1
ATOM 725 O O . SER A 1 88 ? 38.279 5.745 3.127 1.00 54.72 88 SER A O 1
ATOM 727 N N . ARG A 1 89 ? 36.079 6.161 3.079 1.00 48.78 89 ARG A N 1
ATOM 728 C CA . ARG A 1 89 ? 36.072 6.661 1.690 1.00 48.78 89 ARG A CA 1
ATOM 729 C C . ARG A 1 89 ? 36.833 7.977 1.467 1.00 48.78 89 ARG A C 1
ATOM 731 O O . ARG A 1 89 ? 37.113 8.328 0.325 1.00 48.78 89 ARG A O 1
ATOM 738 N N . LYS A 1 90 ? 37.202 8.713 2.524 1.00 55.00 90 LYS A N 1
ATOM 739 C CA . LYS A 1 90 ? 38.037 9.926 2.393 1.00 55.00 90 LYS A CA 1
ATOM 740 C C . LYS A 1 90 ? 39.537 9.637 2.248 1.00 55.00 90 LYS A C 1
ATOM 742 O O . LYS A 1 90 ? 40.269 10.567 1.927 1.00 55.00 90 LYS A O 1
ATOM 747 N N . GLN A 1 91 ? 39.993 8.394 2.440 1.00 54.53 91 GLN A N 1
ATOM 748 C CA . GLN A 1 91 ? 41.415 8.035 2.315 1.00 54.53 91 GLN A CA 1
ATOM 749 C C . GLN A 1 91 ? 41.763 7.229 1.054 1.00 54.53 91 GLN A C 1
ATOM 751 O O . GLN A 1 91 ? 42.919 7.234 0.648 1.00 54.53 91 GLN A O 1
ATOM 756 N N . SER A 1 92 ? 40.800 6.614 0.366 1.00 49.78 92 SER A N 1
ATOM 757 C CA . SER A 1 92 ? 41.049 5.854 -0.870 1.00 49.78 92 SER A CA 1
ATOM 758 C C . SER A 1 92 ? 40.668 6.644 -2.125 1.00 49.78 92 SER A C 1
ATOM 760 O O . SER A 1 92 ? 39.840 6.234 -2.937 1.00 49.78 92 SER A O 1
ATOM 762 N N . LYS A 1 93 ? 41.290 7.813 -2.311 1.00 48.88 93 LYS A N 1
ATOM 763 C CA . LYS A 1 93 ? 41.279 8.523 -3.597 1.00 48.88 93 LYS A CA 1
ATOM 764 C C . LYS A 1 93 ? 42.492 8.066 -4.409 1.00 48.88 93 LYS A C 1
ATOM 766 O O . LYS A 1 93 ? 43.465 8.791 -4.558 1.00 48.88 93 LYS A O 1
ATOM 771 N N . GLY A 1 94 ? 42.446 6.828 -4.881 1.00 51.59 94 GLY A N 1
ATOM 772 C CA . GLY A 1 94 ? 43.500 6.253 -5.702 1.00 51.59 94 GLY A CA 1
ATOM 773 C C . GLY A 1 94 ? 43.084 4.890 -6.226 1.00 51.59 94 GLY A C 1
ATOM 774 O O . GLY A 1 94 ? 42.917 3.964 -5.445 1.00 51.59 94 GLY A O 1
ATOM 775 N N . GLN A 1 95 ? 42.957 4.801 -7.550 1.00 50.12 95 GLN A N 1
ATOM 776 C CA . GLN A 1 95 ? 42.875 3.562 -8.326 1.00 50.12 95 GLN A CA 1
ATOM 777 C C . GLN A 1 95 ? 41.497 2.871 -8.386 1.00 50.12 95 GLN A C 1
ATOM 779 O O . GLN A 1 95 ? 41.223 1.852 -7.763 1.00 50.12 95 GLN A O 1
ATOM 784 N N . LEU A 1 96 ? 40.636 3.417 -9.251 1.00 49.28 96 LEU A N 1
ATOM 785 C CA . LEU A 1 96 ? 39.585 2.657 -9.928 1.00 49.28 96 LEU A CA 1
ATOM 786 C C . LEU A 1 96 ? 40.253 1.761 -10.980 1.00 49.28 96 LEU A C 1
ATOM 788 O O . LEU A 1 96 ? 40.712 2.259 -12.006 1.00 49.28 96 LEU A O 1
ATOM 792 N N . GLN A 1 97 ? 40.288 0.452 -10.741 1.00 43.00 97 GLN A N 1
ATOM 793 C CA . GLN A 1 97 ? 40.357 -0.522 -11.824 1.00 43.00 97 GLN A CA 1
ATOM 794 C C . GLN A 1 97 ? 39.061 -1.322 -11.858 1.00 43.00 97 GLN A C 1
ATOM 796 O O . GLN A 1 97 ? 38.605 -1.882 -10.865 1.00 43.00 97 GLN A O 1
ATOM 801 N N . VAL A 1 98 ? 38.457 -1.286 -13.039 1.00 50.25 98 VAL A N 1
ATOM 802 C CA . VAL A 1 98 ? 37.279 -2.037 -13.440 1.00 50.25 98 VAL A CA 1
ATOM 803 C C . VAL A 1 98 ? 37.731 -3.459 -13.747 1.00 50.25 98 VAL A C 1
ATOM 805 O O . VAL A 1 98 ? 38.540 -3.657 -14.649 1.00 50.25 98 VAL A O 1
ATOM 808 N N . SER A 1 99 ? 37.177 -4.450 -13.056 1.00 44.41 99 SER A N 1
ATOM 809 C CA . SER A 1 99 ? 37.186 -5.828 -13.542 1.00 44.41 99 SER A CA 1
ATOM 810 C C . SER A 1 99 ? 35.797 -6.444 -13.403 1.00 44.41 99 SER A C 1
ATOM 812 O O . SER A 1 99 ? 35.238 -6.613 -12.322 1.00 44.41 99 SER A O 1
ATOM 814 N N . HIS A 1 100 ? 35.219 -6.729 -14.569 1.00 45.03 100 HIS A N 1
ATOM 815 C CA . HIS A 1 100 ? 34.146 -7.691 -14.759 1.00 45.03 100 HIS A CA 1
ATOM 816 C C . HIS A 1 100 ? 34.692 -9.104 -14.544 1.00 45.03 100 HIS A C 1
ATOM 818 O O . HIS A 1 100 ? 35.742 -9.441 -15.089 1.00 45.03 100 HIS A O 1
ATOM 824 N N . SER A 1 101 ? 33.949 -9.958 -13.844 1.00 37.06 101 SER A N 1
ATOM 825 C CA . SER A 1 101 ? 33.699 -11.337 -14.288 1.00 37.06 101 SER A CA 1
ATOM 826 C C . SER A 1 101 ? 32.699 -12.044 -13.376 1.00 37.06 101 SER A C 1
ATOM 828 O O . SER A 1 101 ? 32.741 -11.971 -12.151 1.00 37.06 101 SER A O 1
ATOM 830 N N . HIS A 1 102 ? 31.768 -12.719 -14.040 1.00 44.34 102 HIS A N 1
ATOM 831 C CA . HIS A 1 102 ? 30.820 -13.682 -13.507 1.00 44.34 102 HIS A CA 1
ATOM 832 C C . HIS A 1 102 ? 31.553 -14.881 -12.898 1.00 44.34 102 HIS A C 1
ATOM 834 O O . HIS A 1 102 ? 32.597 -15.254 -13.420 1.00 44.34 102 HIS A O 1
ATOM 840 N N . THR A 1 103 ? 30.975 -15.523 -11.878 1.00 39.62 103 THR A N 1
ATOM 841 C CA . THR A 1 103 ? 30.774 -16.987 -11.791 1.00 39.62 103 THR A CA 1
ATOM 842 C C . THR A 1 103 ? 30.007 -17.283 -10.497 1.00 39.62 103 THR A C 1
ATOM 844 O O . THR A 1 103 ? 30.552 -17.189 -9.402 1.00 39.62 103 THR A O 1
ATOM 847 N N . THR A 1 104 ? 28.734 -17.661 -10.606 1.00 45.12 104 THR A N 1
ATOM 848 C CA . THR A 1 104 ? 27.993 -18.280 -9.499 1.00 45.12 104 THR A CA 1
ATOM 849 C C . THR A 1 104 ? 28.192 -19.787 -9.617 1.00 45.12 104 THR A C 1
ATOM 851 O O . THR A 1 104 ? 27.531 -20.439 -10.422 1.00 45.12 104 THR A O 1
ATOM 854 N N . GLN A 1 105 ? 29.148 -20.339 -8.867 1.00 46.03 105 GLN A N 1
ATOM 855 C CA . GLN A 1 105 ? 29.286 -21.786 -8.725 1.00 46.03 105 GLN A CA 1
ATOM 856 C C . GLN A 1 105 ? 28.202 -22.285 -7.766 1.00 46.03 105 GLN A C 1
ATOM 858 O O . GLN A 1 105 ? 28.127 -21.854 -6.617 1.00 46.03 105 GLN A O 1
ATOM 863 N N . GLN A 1 106 ? 27.342 -23.176 -8.261 1.00 47.44 106 GLN A N 1
ATOM 864 C CA . GLN A 1 106 ? 26.465 -23.996 -7.435 1.00 47.44 106 GLN A CA 1
ATOM 865 C C . GLN A 1 106 ? 27.328 -25.015 -6.687 1.00 47.44 106 GLN A C 1
ATOM 867 O O . GLN A 1 106 ? 27.795 -25.990 -7.273 1.00 47.44 106 GLN A O 1
ATOM 872 N N . THR A 1 107 ? 27.533 -24.800 -5.392 1.00 42.84 107 THR A N 1
ATOM 873 C CA . THR A 1 107 ? 28.013 -25.845 -4.490 1.00 42.84 107 THR A CA 1
ATOM 874 C C . THR A 1 107 ? 26.851 -26.773 -4.154 1.00 42.84 107 THR A C 1
ATOM 876 O O . THR A 1 107 ? 25.853 -26.397 -3.541 1.00 42.84 107 THR A O 1
ATOM 879 N N . LYS A 1 108 ? 26.979 -28.002 -4.647 1.00 61.62 108 LYS A N 1
ATOM 880 C CA . LYS A 1 108 ? 26.126 -29.146 -4.357 1.00 61.62 108 LYS A CA 1
ATOM 881 C C . LYS A 1 108 ? 26.657 -29.795 -3.085 1.00 61.62 108 LYS A C 1
ATOM 883 O O . LYS A 1 108 ? 27.533 -30.643 -3.181 1.00 61.62 108 LYS A O 1
ATOM 888 N N . ASP A 1 109 ? 26.112 -29.407 -1.936 1.00 53.47 109 ASP A N 1
ATOM 889 C CA . ASP A 1 109 ? 26.329 -30.127 -0.683 1.00 53.47 109 ASP A CA 1
ATOM 890 C C . ASP A 1 109 ? 25.018 -30.644 -0.092 1.00 53.47 109 ASP A C 1
ATOM 892 O O . ASP A 1 109 ? 23.950 -30.035 -0.162 1.00 53.47 109 ASP A O 1
ATOM 896 N N . SER A 1 110 ? 25.156 -31.859 0.419 1.00 57.22 110 SER A N 1
ATOM 897 C CA . SER A 1 110 ? 24.143 -32.841 0.750 1.00 57.22 110 SER A CA 1
ATOM 898 C C . SER A 1 110 ? 23.259 -32.496 1.952 1.00 57.22 110 SER A C 1
ATOM 900 O O . SER A 1 110 ? 23.709 -31.993 2.976 1.00 57.22 110 SER A O 1
ATOM 902 N N . SER A 1 111 ? 22.011 -32.959 1.845 1.00 57.41 111 SER A N 1
ATOM 903 C CA . SER A 1 111 ? 21.204 -33.520 2.937 1.00 57.41 111 SER A CA 1
ATOM 904 C C . SER A 1 111 ? 20.793 -32.600 4.090 1.00 57.41 111 SER A C 1
ATOM 906 O O . SER A 1 111 ? 21.084 -32.854 5.253 1.00 57.41 111 SER A O 1
ATOM 908 N N . SER A 1 112 ? 19.918 -31.642 3.790 1.00 55.28 112 SER A N 1
ATOM 909 C CA . SER A 1 112 ? 18.732 -31.447 4.631 1.00 55.28 112 SER A CA 1
ATOM 910 C C . SER A 1 112 ? 17.546 -31.104 3.734 1.00 55.28 112 SER A C 1
ATOM 912 O O . SER A 1 112 ? 17.551 -30.106 3.019 1.00 55.28 112 SER A O 1
ATOM 914 N N . SER A 1 113 ? 16.539 -31.977 3.719 1.00 59.12 113 SER A N 1
ATOM 915 C CA . SER A 1 113 ? 15.264 -31.774 3.025 1.00 59.12 113 SER A CA 1
ATOM 916 C C . SER A 1 113 ? 14.454 -30.693 3.756 1.00 59.12 113 SER A C 1
ATOM 918 O O . SER A 1 113 ? 13.398 -30.950 4.334 1.00 59.12 113 SER A O 1
ATOM 920 N N . SER A 1 114 ? 14.976 -29.468 3.776 1.00 63.50 114 SER A N 1
ATOM 921 C CA . SER A 1 114 ? 14.184 -28.277 4.032 1.00 63.50 114 SER A CA 1
ATOM 922 C C . SER A 1 114 ? 13.198 -28.181 2.878 1.00 63.50 114 SER A C 1
ATOM 924 O O . SER A 1 114 ? 13.602 -27.999 1.729 1.00 63.50 114 SER A O 1
ATOM 926 N N . ILE A 1 115 ? 11.915 -28.394 3.169 1.00 70.69 115 ILE A N 1
ATOM 927 C CA . ILE A 1 115 ? 10.821 -28.197 2.219 1.00 70.69 115 ILE A CA 1
ATOM 928 C C . ILE A 1 115 ? 10.810 -26.703 1.889 1.00 70.69 115 ILE A C 1
ATOM 930 O O . ILE A 1 115 ? 10.147 -25.895 2.536 1.00 70.69 115 ILE A O 1
ATOM 934 N N . TYR A 1 116 ? 11.629 -26.322 0.914 1.00 75.06 116 TYR A N 1
ATOM 935 C CA . TYR A 1 116 ? 11.694 -24.972 0.401 1.00 75.06 116 TYR A CA 1
ATOM 936 C C . TYR A 1 116 ? 10.436 -24.764 -0.430 1.00 75.06 116 TYR A C 1
ATOM 938 O O . TYR A 1 116 ? 10.352 -25.204 -1.574 1.00 75.06 116 TYR A O 1
ATOM 946 N N . MET A 1 117 ? 9.424 -24.143 0.168 1.00 76.31 117 MET A N 1
ATOM 947 C CA . MET A 1 117 ? 8.278 -23.637 -0.574 1.00 76.31 117 MET A CA 1
ATOM 948 C C . MET A 1 117 ? 8.683 -22.295 -1.191 1.00 76.31 117 MET A C 1
ATOM 950 O O . MET A 1 117 ? 8.812 -21.318 -0.449 1.00 76.31 117 MET A O 1
ATOM 954 N N . PRO A 1 118 ? 8.922 -22.207 -2.515 1.00 76.12 118 PRO A N 1
ATOM 955 C CA . PRO A 1 118 ? 9.222 -20.932 -3.143 1.00 76.12 118 PRO A CA 1
ATOM 956 C C . PRO A 1 118 ? 7.984 -20.038 -3.047 1.00 76.12 118 PRO A C 1
ATOM 958 O O . PRO A 1 118 ? 7.003 -20.228 -3.766 1.00 76.12 118 PRO A O 1
ATOM 961 N N . ILE A 1 119 ? 8.022 -19.055 -2.149 1.00 76.56 119 ILE A N 1
ATOM 962 C CA . ILE A 1 119 ? 6.980 -18.034 -2.058 1.00 76.56 119 ILE A CA 1
ATOM 963 C C . ILE A 1 119 ? 7.113 -17.146 -3.297 1.00 76.56 119 ILE A C 1
ATOM 965 O O . ILE A 1 119 ? 8.022 -16.323 -3.397 1.00 76.56 119 ILE A O 1
ATOM 969 N N . LYS A 1 120 ? 6.211 -17.329 -4.263 1.00 80.38 120 LYS A N 1
ATOM 970 C CA . LYS A 1 120 ? 6.077 -16.442 -5.422 1.00 80.38 120 LYS A CA 1
ATOM 971 C C . LYS A 1 120 ? 5.104 -15.327 -5.056 1.00 80.38 120 LYS A C 1
ATOM 973 O O . LYS A 1 120 ? 3.908 -15.576 -4.942 1.00 80.38 120 LYS A O 1
ATOM 978 N N . MET A 1 121 ? 5.609 -14.110 -4.862 1.00 83.62 121 MET A N 1
ATOM 979 C CA . MET A 1 121 ? 4.753 -12.933 -4.700 1.00 83.62 121 MET A CA 1
ATOM 980 C C . MET A 1 121 ? 4.546 -12.257 -6.060 1.00 83.62 121 MET A C 1
ATOM 982 O O . MET A 1 121 ? 5.541 -11.947 -6.722 1.00 83.62 121 MET A O 1
ATOM 986 N N . PRO A 1 122 ? 3.295 -12.029 -6.497 1.00 86.56 122 PRO A N 1
ATOM 987 C CA . PRO A 1 122 ? 3.038 -11.271 -7.711 1.00 86.56 122 PRO A CA 1
ATOM 988 C C . PRO A 1 122 ? 3.487 -9.820 -7.513 1.00 86.56 122 PRO A C 1
ATOM 990 O O . PRO A 1 122 ? 3.222 -9.206 -6.479 1.00 86.56 122 PRO A O 1
ATOM 993 N N . LEU A 1 123 ? 4.181 -9.272 -8.508 1.00 88.69 123 LEU A N 1
ATOM 994 C CA . LEU A 1 123 ? 4.531 -7.857 -8.525 1.00 88.69 123 LEU A CA 1
ATOM 995 C C . LEU A 1 123 ? 3.302 -7.057 -8.971 1.00 88.69 123 LEU A C 1
ATOM 997 O O . LEU A 1 123 ? 2.704 -7.377 -9.997 1.00 88.69 123 LEU A O 1
ATOM 1001 N N . MET A 1 124 ? 2.942 -6.024 -8.212 1.00 92.75 124 MET A N 1
ATOM 1002 C CA . MET A 1 124 ? 1.799 -5.153 -8.500 1.00 92.75 124 MET A CA 1
ATOM 1003 C C . MET A 1 124 ? 2.165 -3.686 -8.275 1.00 92.75 124 MET A C 1
ATOM 1005 O O . MET A 1 124 ? 3.017 -3.375 -7.440 1.00 92.75 124 MET A O 1
ATOM 1009 N N . LEU A 1 125 ? 1.511 -2.790 -9.011 1.00 91.38 125 LEU A N 1
ATOM 1010 C CA . LEU A 1 125 ? 1.542 -1.352 -8.766 1.00 91.38 125 LEU A CA 1
ATOM 1011 C C . LEU A 1 125 ? 0.325 -0.974 -7.922 1.00 91.38 125 LEU A C 1
ATOM 1013 O O . LEU A 1 125 ? -0.806 -1.152 -8.365 1.00 91.38 125 LEU A O 1
ATOM 1017 N N . ALA A 1 126 ? 0.560 -0.438 -6.728 1.00 91.44 126 ALA A N 1
ATOM 1018 C CA . ALA A 1 126 ? -0.496 0.117 -5.894 1.00 91.44 126 ALA A CA 1
ATOM 1019 C C . ALA A 1 126 ? -0.557 1.638 -6.070 1.00 91.44 126 ALA A C 1
ATOM 1021 O O . ALA A 1 126 ? 0.470 2.319 -6.009 1.00 91.44 126 ALA A O 1
ATOM 102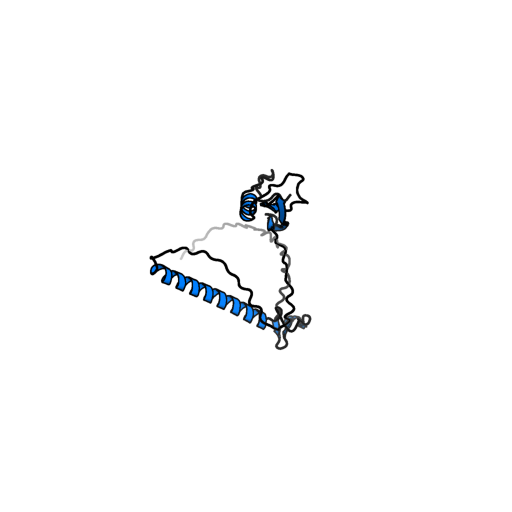2 N N . TYR A 1 127 ? -1.763 2.158 -6.255 1.00 88.94 127 TYR A N 1
ATOM 1023 C CA . TYR A 1 127 ? -2.058 3.582 -6.334 1.00 88.94 127 TYR A CA 1
ATOM 1024 C C . TYR A 1 127 ? -3.186 3.920 -5.362 1.00 88.94 127 TYR A C 1
ATOM 1026 O O . TYR A 1 127 ? -4.163 3.184 -5.265 1.00 88.94 127 TYR A O 1
ATOM 1034 N N . MET A 1 128 ? -3.062 5.031 -4.641 1.00 87.56 128 MET A N 1
ATOM 1035 C CA . MET A 1 128 ? -4.117 5.537 -3.769 1.00 87.56 128 MET A CA 1
ATOM 1036 C C . MET A 1 128 ? -4.601 6.868 -4.330 1.00 87.56 128 MET A C 1
ATOM 1038 O O . MET A 1 128 ? -3.813 7.804 -4.454 1.00 87.56 128 MET A O 1
ATOM 1042 N N . SER A 1 129 ? -5.883 6.922 -4.677 1.00 85.69 129 SER A N 1
ATOM 1043 C CA . SER A 1 129 ? -6.526 8.144 -5.163 1.00 85.69 129 SER A CA 1
ATOM 1044 C C . SER A 1 129 ? -6.623 9.201 -4.071 1.00 85.69 129 SER A C 1
ATOM 1046 O O . SER A 1 129 ? -6.551 8.907 -2.873 1.00 85.69 129 SER A O 1
ATOM 1048 N N . SER A 1 130 ? -6.888 10.433 -4.493 1.00 82.88 130 SER A N 1
ATOM 1049 C CA . SER A 1 130 ? -7.210 11.549 -3.595 1.00 82.88 130 SER A CA 1
ATOM 1050 C C . SER A 1 130 ? -8.424 11.272 -2.689 1.00 82.88 130 SER A C 1
ATOM 1052 O O . SER A 1 130 ? -8.492 11.785 -1.574 1.00 82.88 130 SER A O 1
ATOM 1054 N N . SER A 1 131 ? -9.346 10.406 -3.127 1.00 85.19 131 SER A N 1
ATOM 1055 C CA . SER A 1 131 ? -10.510 9.960 -2.344 1.00 85.19 131 SER A CA 1
ATOM 1056 C C . SER A 1 131 ? -10.188 8.905 -1.273 1.00 85.19 131 SER A C 1
ATOM 1058 O O . SER A 1 131 ? -11.070 8.507 -0.515 1.00 85.19 131 SER A O 1
ATOM 1060 N N . GLY A 1 132 ? -8.946 8.412 -1.219 1.00 87.94 132 GLY A N 1
ATOM 1061 C CA . GLY A 1 132 ? -8.519 7.345 -0.311 1.00 87.94 132 GLY A CA 1
ATOM 1062 C C . GLY A 1 132 ? -8.788 5.924 -0.821 1.00 87.94 132 GLY A C 1
ATOM 1063 O O . GLY A 1 132 ? -8.415 4.959 -0.155 1.00 87.94 132 GLY A O 1
ATOM 1064 N N . LYS A 1 133 ? -9.390 5.756 -2.007 1.00 88.44 133 LYS A N 1
ATOM 1065 C CA . LYS A 1 133 ? -9.530 4.435 -2.644 1.00 88.44 133 LYS A CA 1
ATOM 1066 C C . LYS A 1 133 ? -8.174 3.928 -3.132 1.00 88.44 133 LYS A C 1
ATOM 1068 O O . LYS A 1 133 ? -7.439 4.677 -3.779 1.00 88.44 133 LYS A O 1
ATOM 1073 N N . ILE A 1 134 ? -7.872 2.661 -2.844 1.00 90.06 134 ILE A N 1
ATOM 1074 C CA . ILE A 1 134 ? -6.647 1.973 -3.269 1.00 90.06 134 ILE A CA 1
ATOM 1075 C C . ILE A 1 134 ? -6.954 1.104 -4.489 1.00 90.06 134 ILE A C 1
ATOM 1077 O O . ILE A 1 134 ? -7.854 0.267 -4.453 1.00 90.06 134 ILE A O 1
ATOM 1081 N N . TYR A 1 135 ? -6.150 1.264 -5.531 1.00 88.56 135 TYR A N 1
ATOM 1082 C CA . TYR A 1 135 ? -6.196 0.505 -6.770 1.00 88.56 135 TYR A CA 1
ATOM 1083 C C . TYR A 1 135 ? -4.909 -0.304 -6.918 1.00 88.56 135 TYR A C 1
ATOM 1085 O O . TYR A 1 135 ? -3.820 0.182 -6.606 1.00 88.56 135 TYR A O 1
ATOM 1093 N N . ASN A 1 136 ? -5.033 -1.544 -7.389 1.00 91.88 136 ASN A N 1
ATOM 1094 C CA . ASN A 1 136 ? -3.905 -2.445 -7.595 1.00 91.88 136 ASN A CA 1
ATOM 1095 C C . ASN A 1 136 ? -3.881 -2.897 -9.050 1.00 91.88 136 ASN A C 1
ATOM 1097 O O . ASN A 1 136 ? -4.846 -3.486 -9.534 1.00 91.88 136 ASN A O 1
ATOM 1101 N N . PHE A 1 137 ? -2.762 -2.663 -9.721 1.00 91.25 137 PHE A N 1
ATOM 1102 C CA . PHE A 1 137 ? -2.574 -2.985 -11.127 1.00 91.25 137 PHE A CA 1
ATOM 1103 C C . PHE A 1 137 ? -1.523 -4.077 -11.283 1.00 91.25 137 PHE A C 1
ATOM 1105 O O . PHE A 1 137 ? -0.452 -4.029 -10.669 1.00 91.25 137 PHE A O 1
ATOM 1112 N N . GLY A 1 138 ? -1.838 -5.075 -12.103 1.00 93.56 138 GLY A N 1
ATOM 1113 C CA . GLY A 1 138 ? -0.879 -6.096 -12.505 1.00 93.56 138 GLY A CA 1
ATOM 1114 C C . GLY A 1 138 ? 0.086 -5.573 -13.567 1.00 93.56 138 GLY A C 1
ATOM 1115 O O . GLY A 1 138 ? -0.120 -4.514 -14.157 1.00 93.56 138 GLY A O 1
ATOM 1116 N N . PHE A 1 139 ? 1.126 -6.350 -13.850 1.00 94.12 139 PHE A N 1
ATOM 1117 C CA . PHE A 1 139 ? 1.999 -6.117 -14.996 1.00 94.12 139 PHE A CA 1
ATOM 1118 C C . PHE A 1 139 ? 1.862 -7.268 -15.984 1.00 94.12 139 PHE A C 1
ATOM 1120 O O . PHE A 1 139 ? 1.856 -8.436 -15.594 1.00 94.12 139 PHE A O 1
ATOM 1127 N N . LYS A 1 140 ? 1.814 -6.933 -17.268 1.00 94.19 140 LYS A N 1
ATOM 1128 C CA . LYS A 1 140 ? 1.919 -7.875 -18.377 1.00 94.19 140 LYS A CA 1
ATOM 1129 C C . LYS A 1 140 ? 3.309 -7.760 -18.987 1.00 94.19 140 LYS A C 1
ATOM 1131 O O . LYS A 1 140 ? 3.840 -6.660 -19.155 1.00 94.19 140 LYS A O 1
ATOM 1136 N N . ARG A 1 141 ? 3.908 -8.910 -19.294 1.00 94.00 141 ARG A N 1
ATOM 1137 C CA . ARG A 1 141 ? 5.155 -8.987 -20.054 1.00 94.00 141 ARG A CA 1
ATOM 1138 C C . ARG A 1 141 ? 4.839 -9.519 -21.441 1.00 94.00 141 ARG A C 1
ATOM 1140 O O . ARG A 1 141 ? 4.248 -10.587 -21.563 1.00 94.00 141 ARG A O 1
ATOM 1147 N N . HIS A 1 142 ? 5.245 -8.771 -22.453 1.00 94.94 142 HIS A N 1
ATOM 1148 C CA . HIS A 1 142 ? 5.127 -9.146 -23.854 1.00 94.94 142 HIS A CA 1
ATOM 1149 C C . HIS A 1 142 ? 6.513 -9.485 -24.393 1.00 94.94 142 HIS A C 1
ATOM 1151 O O . HIS A 1 142 ? 7.492 -8.824 -24.048 1.00 94.94 142 HIS A O 1
ATOM 1157 N N . GLU A 1 143 ? 6.599 -10.514 -25.225 1.00 96.12 143 GLU A N 1
ATOM 1158 C CA . GLU A 1 143 ? 7.847 -10.950 -25.848 1.00 96.12 143 GLU A CA 1
ATOM 1159 C C . GLU A 1 143 ? 7.700 -10.821 -27.363 1.00 96.12 143 GLU A C 1
ATOM 1161 O O . GLU A 1 143 ? 6.804 -11.417 -27.959 1.00 96.12 143 GLU A O 1
ATOM 1166 N N . PHE A 1 144 ? 8.562 -10.010 -27.975 1.00 94.94 144 PHE A N 1
ATOM 1167 C CA . PHE A 1 144 ? 8.606 -9.794 -29.418 1.00 94.94 144 PHE A CA 1
ATOM 1168 C C . PHE A 1 144 ? 10.017 -10.123 -29.909 1.00 94.94 144 PHE A C 1
ATOM 1170 O O . PHE A 1 144 ? 10.954 -9.337 -29.754 1.00 94.94 144 PHE A O 1
ATOM 1177 N N . GLY A 1 145 ? 10.185 -11.324 -30.465 1.00 94.38 145 GLY A N 1
ATOM 1178 C CA . GLY A 1 145 ? 11.505 -11.843 -30.823 1.00 94.38 145 GLY A CA 1
ATOM 1179 C C . GLY A 1 145 ? 12.385 -12.021 -29.583 1.00 94.38 145 GLY A C 1
ATOM 1180 O O . GLY A 1 145 ? 12.038 -12.775 -28.681 1.00 94.38 145 GLY A O 1
ATOM 1181 N N . SER A 1 146 ? 13.523 -11.326 -29.539 1.00 94.25 146 SER A N 1
ATOM 1182 C CA . SER A 1 146 ? 14.454 -11.338 -28.400 1.00 94.25 146 SER A CA 1
ATOM 1183 C C . SER A 1 146 ? 14.224 -10.206 -27.394 1.00 94.25 146 SER A C 1
ATOM 1185 O O . SER A 1 146 ? 14.936 -10.131 -26.393 1.00 94.25 146 SER A O 1
ATOM 1187 N N . GLU A 1 147 ? 13.288 -9.292 -27.658 1.00 95.88 147 GLU A N 1
ATOM 1188 C CA . GLU A 1 147 ? 13.012 -8.154 -26.783 1.00 95.88 147 GLU A CA 1
ATOM 1189 C C . GLU A 1 147 ? 11.790 -8.424 -25.891 1.00 95.88 147 GLU A C 1
ATOM 1191 O O . GLU A 1 147 ? 10.765 -8.947 -26.333 1.00 95.88 147 GLU A O 1
ATOM 1196 N N . SER A 1 148 ? 11.897 -8.039 -24.617 1.00 95.81 148 SER A N 1
ATOM 1197 C CA . SER A 1 148 ? 10.800 -8.102 -23.649 1.00 95.81 148 SER A CA 1
ATOM 1198 C C . SER A 1 148 ? 10.286 -6.705 -23.325 1.00 95.81 148 SER A C 1
ATOM 1200 O O . SER A 1 148 ? 11.075 -5.819 -22.987 1.00 95.81 148 SER A O 1
ATOM 1202 N N . PHE A 1 149 ? 8.971 -6.541 -23.342 1.00 97.25 149 PHE A N 1
ATOM 1203 C CA . PHE A 1 149 ? 8.293 -5.292 -23.035 1.00 97.25 149 PHE A CA 1
ATOM 1204 C C . PHE A 1 149 ? 7.362 -5.466 -21.843 1.00 97.25 149 PHE A C 1
ATOM 1206 O O . PHE A 1 149 ? 6.787 -6.530 -21.617 1.00 97.25 149 PHE A O 1
ATOM 1213 N N . TRP A 1 150 ? 7.218 -4.396 -21.080 1.00 96.25 150 TRP A N 1
ATOM 1214 C CA . TRP A 1 150 ? 6.362 -4.294 -19.916 1.00 96.25 150 TRP A CA 1
ATOM 1215 C C . TRP A 1 150 ? 5.177 -3.404 -20.243 1.00 96.25 150 TRP A C 1
ATOM 1217 O O . TRP A 1 150 ? 5.337 -2.332 -20.824 1.00 96.25 150 TRP A O 1
ATOM 1227 N N . GLN A 1 151 ? 4.003 -3.844 -19.823 1.00 95.12 151 GLN A N 1
ATOM 1228 C CA . GLN A 1 151 ? 2.761 -3.100 -19.913 1.00 95.12 151 GLN A CA 1
ATOM 1229 C C . GLN A 1 151 ? 2.044 -3.202 -18.569 1.00 95.12 151 GLN A C 1
ATOM 1231 O O . GLN A 1 151 ? 2.144 -4.214 -17.872 1.00 95.12 151 GLN A O 1
ATOM 1236 N N . LEU A 1 152 ? 1.345 -2.144 -18.181 1.00 93.44 152 LEU A N 1
ATOM 1237 C CA . LEU A 1 152 ? 0.500 -2.173 -16.997 1.00 93.44 152 LEU A CA 1
ATOM 1238 C C . LEU A 1 152 ? -0.853 -2.785 -17.365 1.00 93.44 152 LEU A C 1
ATOM 1240 O O . LEU A 1 152 ? -1.409 -2.438 -18.396 1.00 93.44 152 LEU A O 1
ATOM 1244 N N . ASP A 1 153 ? -1.386 -3.693 -16.557 1.00 91.62 153 ASP A N 1
ATOM 1245 C CA . ASP A 1 153 ? -2.678 -4.310 -16.845 1.00 91.62 153 ASP A CA 1
ATOM 1246 C C . ASP A 1 153 ? -3.833 -3.402 -16.409 1.00 91.62 153 AS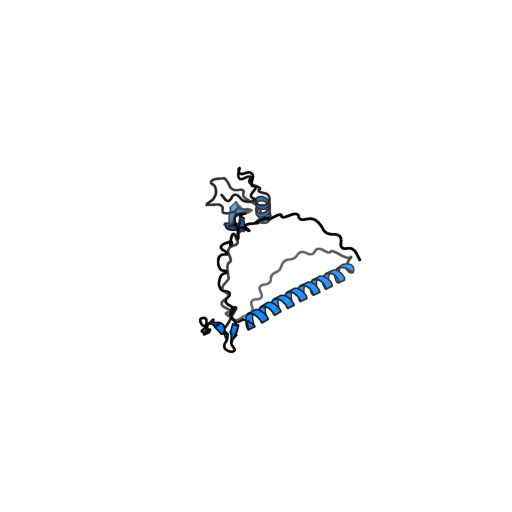P A C 1
ATOM 1248 O O . ASP A 1 153 ? -4.231 -3.408 -15.245 1.00 91.62 153 ASP A O 1
ATOM 1252 N N . LEU A 1 154 ? -4.368 -2.627 -17.355 1.00 87.69 154 LEU A N 1
ATOM 1253 C CA . LEU A 1 154 ? -5.540 -1.766 -17.145 1.00 87.69 154 LEU A CA 1
ATOM 1254 C C . LEU A 1 154 ? -6.817 -2.352 -17.768 1.00 87.69 154 LEU A C 1
ATOM 1256 O O . LEU A 1 154 ? -7.688 -1.606 -18.208 1.00 87.69 154 LEU A O 1
ATOM 1260 N N . SER A 1 155 ? -6.943 -3.683 -17.829 1.00 81.00 155 SER A N 1
ATOM 1261 C CA . SER A 1 155 ? -8.042 -4.396 -18.513 1.00 81.00 155 SER A CA 1
ATOM 1262 C C . SER A 1 155 ? -9.472 -4.133 -17.997 1.00 81.00 155 SER A C 1
ATOM 1264 O O . SER A 1 155 ? -10.410 -4.744 -18.499 1.00 81.00 155 SER A O 1
ATOM 1266 N N . GLY A 1 156 ? -9.676 -3.205 -17.060 1.00 74.94 156 GLY A N 1
ATOM 1267 C CA . GLY A 1 156 ? -10.999 -2.774 -16.595 1.00 74.94 156 GLY A CA 1
ATOM 1268 C C . GLY A 1 156 ? -11.279 -1.274 -16.705 1.00 74.94 156 GLY A C 1
ATOM 1269 O O . GLY A 1 156 ? -12.339 -0.861 -16.248 1.00 74.94 156 GLY A O 1
ATOM 1270 N N . ILE A 1 157 ? -10.353 -0.464 -17.238 1.00 71.50 157 ILE A N 1
ATOM 1271 C CA . ILE A 1 157 ? -10.443 1.005 -17.125 1.00 71.50 157 ILE A CA 1
ATOM 1272 C C . ILE A 1 157 ? -10.617 1.711 -18.478 1.00 71.50 157 ILE A C 1
ATOM 1274 O O . ILE A 1 157 ? -11.425 2.624 -18.549 1.00 71.50 157 ILE A O 1
ATOM 1278 N N . GLU A 1 158 ? -9.988 1.285 -19.580 1.00 64.62 158 GLU A N 1
ATOM 1279 C CA . GLU A 1 158 ? -10.229 1.901 -20.903 1.00 64.62 158 GLU A CA 1
ATOM 1280 C C . GLU A 1 158 ? -9.914 0.946 -22.072 1.00 64.62 158 GLU A C 1
ATOM 1282 O O . GLU A 1 158 ? -9.008 0.117 -21.987 1.00 64.62 158 GLU A O 1
ATOM 1287 N N . ASN A 1 159 ? -10.598 1.136 -23.210 1.00 63.62 159 ASN A N 1
ATOM 1288 C CA . ASN A 1 159 ? -10.336 0.460 -24.496 1.00 63.62 159 ASN A CA 1
ATOM 1289 C C . ASN A 1 159 ? -9.172 1.082 -25.301 1.00 63.62 159 ASN A C 1
ATOM 1291 O O . ASN A 1 159 ? -9.059 0.848 -26.504 1.00 63.62 159 ASN A O 1
ATOM 1295 N N . ARG A 1 160 ? -8.338 1.933 -24.691 1.00 68.88 160 ARG A N 1
ATOM 1296 C CA . ARG A 1 160 ? -7.239 2.600 -25.403 1.00 68.88 160 ARG A CA 1
ATOM 1297 C C . ARG A 1 160 ? -6.032 1.680 -25.560 1.00 68.88 160 ARG A C 1
ATOM 1299 O O . ARG A 1 160 ? -5.731 0.874 -24.680 1.00 68.88 160 ARG A O 1
ATOM 1306 N N . GLU A 1 161 ? -5.316 1.843 -26.672 1.00 80.31 161 GLU A N 1
ATOM 1307 C CA . GLU A 1 161 ? -4.012 1.212 -26.865 1.00 80.31 161 GLU A CA 1
ATOM 1308 C C . GLU A 1 161 ? -3.048 1.683 -25.773 1.00 80.31 161 GLU A C 1
ATOM 1310 O O . GLU A 1 161 ? -2.801 2.878 -25.599 1.00 80.31 161 GLU A O 1
ATOM 1315 N N . GLN A 1 162 ? -2.528 0.732 -25.002 1.00 85.56 162 GLN A N 1
ATOM 1316 C CA . GLN A 1 162 ? -1.634 1.018 -23.888 1.00 85.56 162 GLN A CA 1
ATOM 1317 C C . GLN A 1 162 ? -0.176 0.989 -24.353 1.00 85.56 162 GLN A C 1
ATOM 1319 O O . GLN A 1 162 ? 0.209 0.106 -25.125 1.00 85.56 162 GLN A O 1
ATOM 1324 N N . PRO A 1 163 ? 0.664 1.911 -23.859 1.00 91.94 163 PRO A N 1
ATOM 1325 C CA . PRO A 1 163 ? 2.066 1.956 -24.236 1.00 91.94 163 PRO A CA 1
ATOM 1326 C C . PRO A 1 163 ? 2.839 0.735 -23.716 1.00 91.94 163 PRO A C 1
ATOM 1328 O O . PRO A 1 163 ? 2.655 0.281 -22.583 1.00 91.94 163 PRO A O 1
ATOM 1331 N N . LEU A 1 164 ? 3.752 0.244 -24.555 1.00 95.88 164 LEU A N 1
ATOM 1332 C CA . LEU A 1 164 ? 4.707 -0.820 -24.247 1.00 95.88 164 LEU A CA 1
ATOM 1333 C C . LEU A 1 164 ? 6.060 -0.211 -23.871 1.00 95.88 164 LEU A C 1
ATOM 1335 O O . LEU A 1 164 ? 6.588 0.649 -24.575 1.00 95.88 164 LEU A O 1
ATOM 1339 N N . PHE A 1 165 ? 6.666 -0.695 -22.788 1.00 96.50 165 PHE A N 1
ATOM 1340 C CA . PHE A 1 165 ? 7.923 -0.156 -22.269 1.00 96.50 165 PHE A CA 1
ATOM 1341 C C . PHE A 1 165 ? 9.034 -1.199 -22.283 1.00 96.50 165 PHE A C 1
ATOM 1343 O O . PHE A 1 165 ? 8.858 -2.313 -21.807 1.00 96.50 165 PHE A O 1
ATOM 1350 N N . ARG A 1 166 ? 10.232 -0.825 -22.744 1.00 96.25 166 ARG A N 1
ATOM 1351 C CA . ARG A 1 166 ? 11.413 -1.714 -22.727 1.00 96.25 166 ARG A CA 1
ATOM 1352 C C . ARG A 1 166 ? 11.892 -2.062 -21.310 1.00 96.25 166 ARG A C 1
ATOM 1354 O O . ARG A 1 166 ? 12.580 -3.056 -21.113 1.00 96.25 166 ARG A O 1
ATOM 1361 N N . SER A 1 167 ? 11.549 -1.247 -20.309 1.00 95.44 167 SER A N 1
ATOM 1362 C CA . SER A 1 167 ? 11.943 -1.461 -18.915 1.00 95.44 167 SER A CA 1
ATOM 1363 C C . SER A 1 167 ? 10.843 -1.059 -17.933 1.00 95.44 167 SER A C 1
ATOM 1365 O O . SER A 1 167 ? 10.046 -0.155 -18.189 1.00 95.44 167 SER A O 1
ATOM 1367 N N . MET A 1 168 ? 10.860 -1.685 -16.754 1.00 92.75 168 MET A N 1
ATOM 1368 C CA . MET A 1 168 ? 9.972 -1.325 -15.643 1.00 92.75 168 MET A CA 1
ATOM 1369 C C . MET A 1 168 ? 10.194 0.120 -15.166 1.00 92.75 168 MET A C 1
ATOM 1371 O O . MET A 1 168 ? 9.253 0.800 -14.771 1.00 92.75 168 MET A O 1
ATOM 1375 N N . SER A 1 169 ? 11.433 0.620 -15.224 1.00 93.81 169 SER A N 1
ATOM 1376 C CA . SER A 1 169 ? 11.743 2.000 -14.838 1.00 93.81 169 SER A CA 1
ATOM 1377 C C . SER A 1 169 ? 11.070 3.023 -15.754 1.00 93.81 169 SER A C 1
ATOM 1379 O O . SER A 1 169 ? 10.503 3.987 -15.246 1.00 93.81 169 SER A O 1
ATOM 1381 N N . ALA A 1 170 ? 11.088 2.793 -17.072 1.00 95.19 170 ALA A N 1
ATOM 1382 C CA . ALA A 1 170 ? 10.436 3.663 -18.047 1.00 95.19 170 ALA A CA 1
ATOM 1383 C C . ALA A 1 170 ? 8.912 3.660 -17.864 1.00 95.19 170 ALA A C 1
ATOM 1385 O O . ALA A 1 170 ? 8.300 4.725 -17.847 1.00 95.19 170 ALA A O 1
ATOM 1386 N N . LEU A 1 171 ? 8.324 2.480 -17.626 1.00 94.19 171 LEU A N 1
ATOM 1387 C CA . LEU A 1 171 ? 6.903 2.334 -17.303 1.00 94.19 171 LEU A CA 1
ATOM 1388 C C . LEU A 1 171 ? 6.529 3.166 -16.070 1.00 94.19 171 LEU A C 1
ATOM 1390 O O . LEU A 1 171 ? 5.611 3.981 -16.121 1.00 94.19 171 LEU A O 1
ATOM 1394 N N . ILE A 1 172 ? 7.260 3.003 -14.962 1.00 90.75 172 ILE A N 1
ATOM 1395 C CA . ILE A 1 172 ? 6.974 3.728 -13.716 1.00 90.75 172 ILE A CA 1
ATOM 1396 C C . ILE A 1 172 ? 7.134 5.240 -13.912 1.00 90.75 172 ILE A C 1
ATOM 1398 O O . ILE A 1 172 ? 6.335 6.009 -13.386 1.00 90.75 172 ILE A O 1
ATOM 1402 N N . GLN A 1 173 ? 8.163 5.685 -14.638 1.00 91.31 173 GLN A N 1
ATOM 1403 C CA . GLN A 1 173 ? 8.378 7.109 -14.904 1.00 91.31 173 GLN A CA 1
ATOM 1404 C C . GLN A 1 173 ? 7.242 7.716 -15.727 1.00 91.31 173 GLN A C 1
ATOM 1406 O O . GLN A 1 173 ? 6.749 8.780 -15.360 1.00 91.31 173 GLN A O 1
ATOM 1411 N N . TYR A 1 174 ? 6.790 7.019 -16.771 1.00 91.56 174 TYR A N 1
ATOM 1412 C CA . TYR A 1 174 ? 5.671 7.456 -17.598 1.00 91.56 174 TYR A CA 1
ATOM 1413 C C . TYR A 1 174 ? 4.410 7.687 -16.757 1.00 91.56 174 TYR A C 1
ATOM 1415 O O . TYR A 1 174 ? 3.885 8.799 -16.724 1.00 91.56 174 TYR A O 1
ATOM 1423 N N . TYR A 1 175 ? 3.991 6.683 -15.983 1.00 87.69 175 TYR A N 1
ATOM 1424 C CA . TYR A 1 175 ? 2.778 6.780 -15.167 1.00 87.69 175 TYR A CA 1
ATOM 1425 C C . TYR A 1 175 ? 2.901 7.730 -13.969 1.00 87.69 175 TYR A C 1
ATOM 1427 O O . TYR A 1 175 ? 1.893 8.203 -13.465 1.00 87.69 175 TYR A O 1
ATOM 1435 N N . LYS A 1 176 ? 4.118 8.049 -13.513 1.00 85.75 176 LYS A N 1
ATOM 1436 C CA . LYS A 1 176 ? 4.332 9.115 -12.519 1.00 85.75 176 LYS A CA 1
ATOM 1437 C C . LYS A 1 176 ? 4.150 10.514 -13.095 1.00 85.75 176 LYS A C 1
ATOM 1439 O O . LYS A 1 176 ? 3.829 11.430 -12.349 1.00 85.75 176 LYS A O 1
ATOM 1444 N N . SER A 1 177 ? 4.457 10.683 -14.379 1.00 83.31 177 SER A N 1
ATOM 1445 C CA . SER A 1 177 ? 4.370 11.971 -15.073 1.00 83.31 177 SER A CA 1
ATOM 1446 C C . SER A 1 177 ? 2.996 12.240 -15.673 1.00 83.31 177 SER A C 1
ATOM 1448 O O . SER A 1 177 ? 2.714 13.373 -16.056 1.00 83.31 177 SER A O 1
ATOM 1450 N N . LEU A 1 178 ? 2.158 11.207 -15.768 1.00 81.50 178 LEU A N 1
ATOM 1451 C CA . LEU A 1 178 ? 0.804 11.346 -16.261 1.00 81.50 178 LEU A CA 1
ATOM 1452 C C . LEU A 1 178 ? 0.025 12.206 -15.260 1.00 81.50 178 LEU A C 1
ATOM 1454 O O . LEU A 1 178 ? -0.080 11.864 -14.091 1.00 81.50 178 LEU A O 1
ATOM 1458 N N . VAL A 1 179 ? -0.474 13.350 -15.706 1.00 72.62 179 VAL A N 1
ATOM 1459 C CA . VAL A 1 179 ? -1.402 14.179 -14.941 1.00 72.62 179 VAL A CA 1
ATOM 1460 C C . VAL A 1 179 ? -2.649 14.278 -15.794 1.00 72.62 179 VAL A C 1
ATOM 1462 O O . VAL A 1 179 ? -2.591 14.768 -16.919 1.00 72.62 179 VAL A O 1
ATOM 1465 N N . ILE A 1 180 ? -3.756 13.759 -15.284 1.00 67.31 180 ILE A N 1
ATOM 1466 C CA . ILE A 1 180 ? -5.048 13.793 -15.952 1.00 67.31 180 ILE A CA 1
ATOM 1467 C C . ILE A 1 180 ? -5.883 14.859 -15.273 1.00 67.31 180 ILE A C 1
ATOM 1469 O O . ILE A 1 180 ? -6.114 14.815 -14.066 1.00 67.31 180 ILE A O 1
ATOM 1473 N N . ASP A 1 181 ? -6.327 15.825 -16.064 1.00 67.50 181 ASP A N 1
ATOM 1474 C CA . ASP A 1 181 ? -7.377 16.745 -15.659 1.00 67.50 181 ASP A CA 1
ATOM 1475 C C . ASP A 1 181 ? -8.717 16.008 -15.742 1.00 67.50 181 ASP A C 1
ATOM 1477 O O . ASP A 1 181 ? -9.089 15.509 -16.807 1.00 67.50 181 ASP A O 1
ATOM 1481 N N . ARG A 1 182 ? -9.426 15.896 -14.615 1.00 65.06 182 ARG A N 1
ATOM 1482 C CA . ARG A 1 182 ? -10.728 15.214 -14.556 1.00 65.06 182 ARG A CA 1
ATOM 1483 C C . ARG A 1 182 ? -11.875 16.094 -15.069 1.00 65.06 182 ARG A C 1
ATOM 1485 O O . ARG A 1 182 ? -13.031 15.689 -14.998 1.00 65.06 182 ARG A O 1
ATOM 1492 N N . GLY A 1 183 ? -11.587 17.298 -15.572 1.00 63.59 183 GLY A N 1
ATOM 1493 C CA . GLY A 1 183 ? -12.585 18.243 -16.082 1.00 63.59 183 GLY A CA 1
ATOM 1494 C C . GLY A 1 183 ? -13.378 18.965 -14.986 1.00 63.59 183 GLY A C 1
ATOM 1495 O O . GLY A 1 183 ? -14.030 19.965 -15.267 1.00 63.59 183 GLY A O 1
ATOM 1496 N N . ASP A 1 184 ? -13.275 18.521 -13.729 1.00 72.56 184 ASP A N 1
ATOM 1497 C CA . ASP A 1 184 ? -13.761 19.213 -12.529 1.00 72.56 184 ASP A CA 1
ATOM 1498 C C . ASP A 1 184 ? -12.732 20.223 -11.974 1.00 72.56 184 ASP A C 1
ATOM 1500 O O . ASP A 1 184 ? -12.913 20.775 -10.886 1.00 72.56 184 ASP A O 1
ATOM 1504 N N . GLY A 1 185 ? -11.639 20.458 -12.711 1.00 69.75 185 GLY A N 1
ATOM 1505 C CA . GLY A 1 185 ? -10.510 21.288 -12.295 1.00 69.75 185 GLY A CA 1
ATOM 1506 C C . GLY A 1 185 ? -9.561 20.594 -11.315 1.00 69.75 185 GLY A C 1
ATOM 1507 O O . GLY A 1 185 ? -8.608 21.224 -10.847 1.00 69.75 185 GLY A O 1
ATOM 1508 N N . LYS A 1 186 ? -9.785 19.314 -10.987 1.00 68.69 186 LYS A N 1
ATOM 1509 C CA . LYS A 1 186 ? -8.848 18.513 -10.200 1.00 68.69 186 LYS A CA 1
ATOM 1510 C C . LYS A 1 186 ? -7.965 17.702 -11.130 1.00 68.69 186 LYS A C 1
ATOM 1512 O O . LYS A 1 186 ? -8.416 17.009 -12.039 1.00 68.69 186 LYS A O 1
ATOM 1517 N N . THR A 1 187 ? -6.672 17.776 -10.854 1.00 68.06 187 THR A N 1
ATOM 1518 C CA . THR A 1 187 ? -5.661 16.983 -11.538 1.00 68.06 187 THR A CA 1
ATOM 1519 C C . THR A 1 187 ? -5.348 15.745 -10.707 1.00 68.06 187 THR A C 1
ATOM 1521 O O . THR A 1 187 ? -5.027 15.842 -9.522 1.00 68.06 187 THR A O 1
ATOM 1524 N N . GLU A 1 188 ? -5.453 14.568 -11.316 1.00 71.50 188 GLU A N 1
ATOM 1525 C CA . GLU A 1 188 ? -5.108 13.293 -10.693 1.00 71.50 188 GLU A CA 1
ATOM 1526 C C . GLU A 1 188 ? -4.035 12.588 -11.524 1.00 71.50 188 GLU A C 1
ATOM 1528 O O . GLU A 1 188 ? -4.023 12.635 -12.750 1.00 71.50 188 GLU A O 1
ATOM 1533 N N . ILE A 1 189 ? -3.070 11.969 -10.848 1.00 67.81 189 ILE A N 1
ATOM 1534 C CA . ILE A 1 189 ? -1.861 11.423 -11.492 1.00 67.81 189 ILE A CA 1
ATOM 1535 C C . ILE A 1 189 ? -2.168 10.109 -12.240 1.00 67.81 189 ILE A C 1
ATOM 1537 O O . ILE A 1 189 ? -1.351 9.583 -12.989 1.00 67.81 189 ILE A O 1
ATOM 1541 N N . PHE A 1 190 ? -3.356 9.540 -12.043 1.00 73.56 190 PHE A N 1
ATOM 1542 C CA . PHE A 1 190 ? -3.691 8.233 -12.582 1.00 73.56 190 PHE A CA 1
ATOM 1543 C C . PHE A 1 190 ? -5.122 8.210 -13.123 1.00 73.56 190 PHE A C 1
ATOM 1545 O O . PHE A 1 190 ? -6.008 8.757 -12.465 1.00 73.56 190 PHE A O 1
ATOM 1552 N N . PRO A 1 191 ? -5.370 7.587 -14.293 1.00 63.84 191 PRO A N 1
ATOM 1553 C CA . PRO A 1 191 ? -6.715 7.441 -14.836 1.00 63.84 191 PRO A CA 1
ATOM 1554 C C . PRO A 1 191 ? -7.462 6.431 -13.972 1.00 63.84 191 PRO A C 1
ATOM 1556 O O . PRO A 1 191 ? -7.336 5.222 -14.151 1.00 63.84 191 PRO A O 1
ATOM 1559 N N . VAL A 1 192 ? -8.169 6.937 -12.973 1.00 62.16 192 VAL A N 1
ATOM 1560 C CA . VAL A 1 192 ? -9.093 6.186 -12.124 1.00 62.16 192 VAL A CA 1
ATOM 1561 C C . VAL A 1 192 ? -10.252 7.117 -11.798 1.00 62.16 192 VAL A C 1
ATOM 1563 O O . VAL A 1 192 ? -10.333 7.681 -10.716 1.00 62.16 192 VAL A O 1
ATOM 1566 N N . ASP A 1 193 ? -11.051 7.459 -12.803 1.00 55.91 193 ASP A N 1
ATOM 1567 C CA . ASP A 1 193 ? -12.400 6.916 -13.024 1.00 55.91 193 ASP A CA 1
ATOM 1568 C C . ASP A 1 193 ? -12.874 7.308 -14.436 1.00 55.91 193 ASP A C 1
ATOM 1570 O O . ASP A 1 193 ? -12.285 8.262 -15.001 1.00 55.91 193 ASP A O 1
#

Foldseek 3Di:
DDDDDDDDDDDPPPPPPPPPPPPPP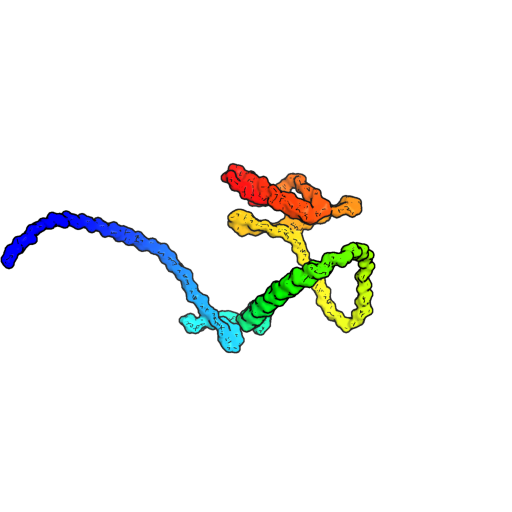PDPDDQDWDQDPVRWTAGPVVRDTDDDDPPDDDRGPVVVVVVVVVVVVVVVVVVVVVVVVVVVVVPPPDDDDDDDDDDDDDDDDDDDPPVDDPDDDFDWDWDAWPVRDIDIWHWDWDDDPPAIWIWIPPVPQDPDDTDTHSDPVVVVVVLQPQWDDPVVRDTISHRDD

Secondary structure (DSSP, 8-state):
-------------------------PPPP----EE-TTS-EEETTTTEEPPPPPSSSTT-HHHHHHHHHHHHHHHHHHHHHHHHHHHHTTT--S--------------------------PPPEEEEE-TTS-EEEEEEEEEEETTEEEEEEE-TTT--SPPPPBSSHHHHHHHHHH--EE-SSS-EESS---

Sequence (193 aa):
MTDSSSSAVDKLDTDENNSNESESSPSPPSYAVFEDEHGNLVNPALNVIWPMRPRRGRYSLKEYREQKQRFQKHSEQQRQNKKYDFKSRKQSKGQLQVSHSHTTQQTKDSSSSSIYMPIKMPLMLAYMSSSGKIYNFGFKRHEFGSESFWQLDLSGIENREQPLFRSMSALIQYYKSLVIDRGDGKTEIFPVD

Radius of gyration: 33.8 Å; chains: 1; bounding box: 74×100×87 Å